Protein AF-A0A6P0RPW5-F1 (afdb_monomer)

Mean predicted aligned error: 11.88 Å

Solvent-accessible surface area (backbone atoms only — not comparable to full-atom values): 11756 Å² total; per-residue (Å²): 136,8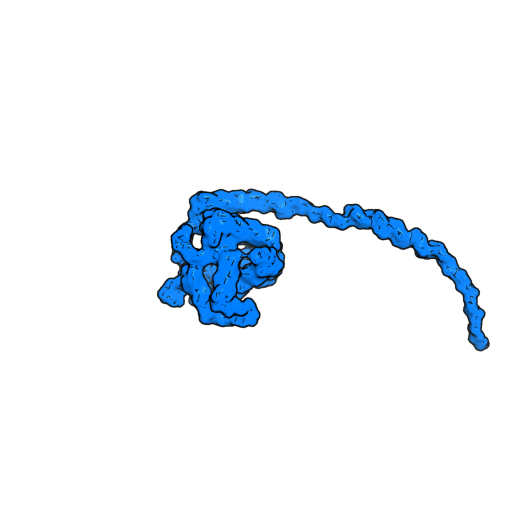4,90,84,90,86,80,89,81,73,82,78,74,74,71,72,66,60,64,66,67,69,66,53,76,82,70,74,73,83,72,68,71,63,74,56,67,75,43,48,69,58,51,51,51,38,48,49,27,38,73,71,58,38,43,60,59,26,22,48,45,49,29,52,50,55,36,54,75,72,69,42,93,82,60,88,58,83,49,61,69,54,38,69,62,54,56,49,69,61,53,48,54,54,27,51,50,36,22,63,61,49,75,68,34,22,12,58,56,42,35,36,48,54,47,49,74,73,69,57,46,91,91,61,82,45,74,67,55,54,48,54,51,27,47,63,23,55,47,31,57,94,94,37,74,55,38,59,91,68,50,73,62,51,87,87,44,43,57,25,44,35,68,68,32,78,56,58,40,43,84,58,88,73,24,84,51,77,67,33,51,48,52,43,41,54,30,50,58,48,26,42,30,50,36,38,55,77,52,71,89

Structure (mmCIF, N/CA/C/O backbone):
data_AF-A0A6P0RPW5-F1
#
_entry.id   AF-A0A6P0RPW5-F1
#
loop_
_atom_site.group_PDB
_atom_site.id
_atom_site.type_symbol
_atom_site.label_atom_id
_atom_site.label_alt_id
_atom_site.label_comp_id
_atom_site.label_asym_id
_atom_site.label_entity_id
_atom_site.label_seq_id
_atom_site.pdbx_PDB_ins_code
_atom_site.Cartn_x
_atom_site.Cartn_y
_atom_site.Cartn_z
_atom_site.occupancy
_atom_site.B_iso_or_equiv
_atom_site.auth_seq_id
_atom_site.auth_comp_id
_atom_site.auth_asym_id
_atom_site.auth_atom_id
_atom_site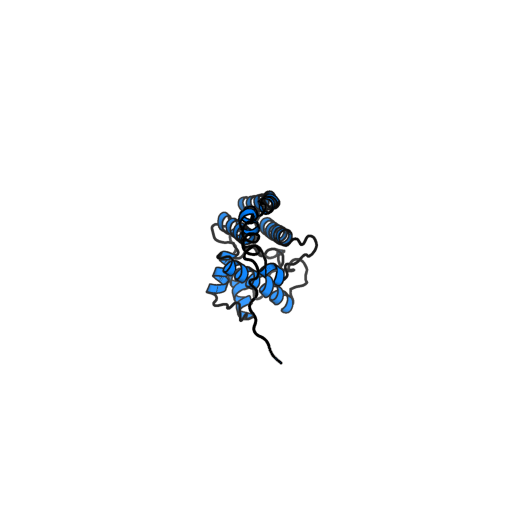.pdbx_PDB_model_num
ATOM 1 N N . MET A 1 1 ? 19.262 -35.842 73.700 1.00 36.34 1 MET A N 1
ATOM 2 C CA . MET A 1 1 ? 19.499 -36.018 72.248 1.00 36.34 1 MET A CA 1
ATOM 3 C C . MET A 1 1 ? 18.226 -36.533 71.574 1.00 36.34 1 MET A C 1
ATOM 5 O O . MET A 1 1 ? 17.679 -37.509 72.050 1.00 36.34 1 MET A O 1
ATOM 9 N N . ARG A 1 2 ? 17.798 -35.860 70.491 1.00 35.03 2 ARG A N 1
ATOM 10 C CA . ARG A 1 2 ? 16.980 -36.326 69.340 1.00 35.03 2 ARG A CA 1
ATOM 11 C C . ARG A 1 2 ? 15.614 -37.044 69.539 1.00 35.03 2 ARG A C 1
ATOM 13 O O . ARG A 1 2 ? 15.548 -38.251 69.684 1.00 35.03 2 ARG A O 1
ATOM 20 N N . VAL A 1 3 ? 14.548 -36.243 69.377 1.00 42.66 3 VAL A N 1
ATOM 21 C CA . VAL A 1 3 ? 13.416 -36.312 68.403 1.00 42.66 3 VAL A CA 1
ATOM 22 C C . VAL A 1 3 ? 12.742 -37.658 68.049 1.00 42.6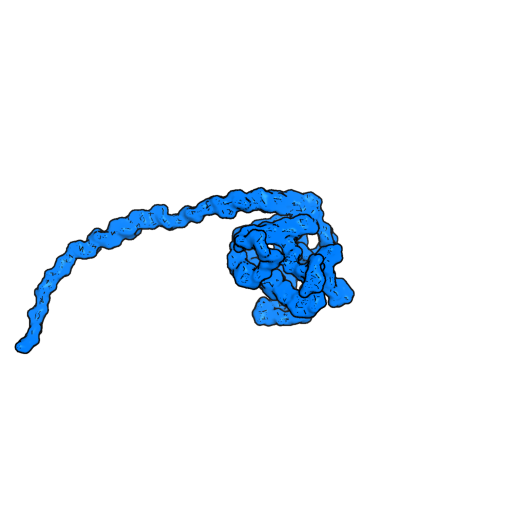6 3 VAL A C 1
ATOM 24 O O . VAL A 1 3 ? 13.368 -38.523 67.449 1.00 42.66 3 VAL A O 1
ATOM 27 N N . LYS A 1 4 ? 11.397 -37.686 68.185 1.00 37.84 4 LYS A N 1
ATOM 28 C CA . LYS A 1 4 ? 10.380 -38.095 67.168 1.00 37.84 4 LYS A CA 1
ATOM 29 C C . LYS A 1 4 ? 8.995 -37.551 67.602 1.00 37.84 4 LYS A C 1
ATOM 31 O O . LYS A 1 4 ? 8.446 -38.011 68.589 1.00 37.84 4 LYS A O 1
ATOM 36 N N . GLN A 1 5 ? 8.535 -36.383 67.136 1.00 40.06 5 GLN A N 1
ATOM 37 C CA . GLN A 1 5 ? 7.701 -36.136 65.937 1.00 40.06 5 GLN A CA 1
ATOM 38 C C . GLN A 1 5 ? 6.501 -37.090 65.766 1.00 40.06 5 GLN A C 1
ATOM 40 O O . GLN A 1 5 ? 6.674 -38.209 65.290 1.00 40.06 5 GLN A O 1
ATOM 45 N N . ARG A 1 6 ? 5.289 -36.596 66.070 1.00 39.31 6 ARG A N 1
ATOM 46 C CA . ARG A 1 6 ? 4.201 -36.324 65.099 1.00 39.31 6 ARG A CA 1
ATOM 47 C C . ARG A 1 6 ? 3.009 -35.683 65.827 1.00 39.31 6 ARG A C 1
ATOM 49 O O . ARG A 1 6 ? 2.239 -36.363 66.494 1.00 39.31 6 ARG A O 1
ATOM 56 N N . LYS A 1 7 ? 2.864 -34.361 65.700 1.00 41.69 7 LYS A N 1
ATOM 57 C CA . LYS A 1 7 ? 1.611 -33.655 66.001 1.00 41.69 7 LYS A CA 1
ATOM 58 C C . LYS A 1 7 ? 0.864 -33.446 64.690 1.00 41.69 7 LYS A C 1
ATOM 60 O O . LYS A 1 7 ? 1.433 -32.961 63.717 1.00 41.69 7 LYS A O 1
ATOM 65 N N . TRP A 1 8 ? -0.395 -33.852 64.696 1.00 42.44 8 TRP A N 1
ATOM 66 C CA . TRP A 1 8 ? -1.382 -33.576 63.668 1.00 42.44 8 TRP A CA 1
ATOM 67 C C . TRP A 1 8 ? -1.596 -32.064 63.581 1.00 42.44 8 TRP A C 1
ATOM 69 O O . TRP A 1 8 ? -1.912 -31.434 64.588 1.00 42.44 8 TRP A O 1
ATOM 79 N N . ILE A 1 9 ? -1.419 -31.482 62.397 1.00 42.72 9 ILE A N 1
ATOM 80 C CA . ILE A 1 9 ? -1.869 -30.119 62.112 1.00 42.72 9 ILE A CA 1
ATOM 81 C C . ILE A 1 9 ? -2.969 -30.220 61.056 1.00 42.72 9 ILE A C 1
ATOM 83 O O . ILE A 1 9 ? -2.713 -30.378 59.869 1.00 42.72 9 ILE A O 1
ATOM 87 N N . ASN A 1 10 ? -4.193 -30.220 61.582 1.00 39.28 10 ASN A N 1
ATOM 88 C CA . ASN A 1 10 ? -5.383 -29.492 61.145 1.00 39.28 10 ASN A CA 1
ATOM 89 C C . ASN A 1 10 ? -5.661 -29.361 59.636 1.00 39.28 10 ASN A C 1
ATOM 91 O O . ASN A 1 10 ? -5.131 -28.505 58.934 1.00 39.28 10 ASN A O 1
ATOM 95 N N . ILE A 1 11 ? -6.656 -30.139 59.210 1.00 49.00 11 ILE A N 1
ATOM 96 C CA . ILE A 1 11 ? -7.301 -30.189 57.887 1.00 49.00 11 ILE A CA 1
ATOM 97 C C . ILE A 1 11 ? -8.109 -28.909 57.548 1.00 49.00 11 ILE A C 1
ATOM 99 O O . ILE A 1 11 ? -8.652 -28.773 56.456 1.00 49.00 11 ILE A O 1
ATOM 103 N N . THR A 1 12 ? -8.144 -27.895 58.414 1.00 46.97 12 THR A N 1
ATOM 104 C CA . THR A 1 12 ? -8.933 -26.668 58.196 1.00 46.97 12 THR A CA 1
ATOM 105 C C . THR A 1 12 ? -8.346 -25.665 57.194 1.00 46.97 12 THR A C 1
ATOM 107 O O . THR A 1 12 ? -9.021 -24.697 56.859 1.00 46.97 12 THR A O 1
ATOM 110 N N . ILE A 1 13 ? -7.146 -25.884 56.646 1.00 51.25 13 ILE A N 1
ATOM 111 C CA . ILE A 1 13 ? -6.542 -24.959 55.661 1.00 51.25 13 ILE A CA 1
ATOM 112 C C . ILE A 1 13 ? -6.923 -25.303 54.203 1.00 51.25 13 ILE A C 1
ATOM 114 O O . ILE A 1 13 ? -6.726 -24.490 53.304 1.00 51.25 13 ILE A O 1
ATOM 118 N N . PHE A 1 14 ? -7.557 -26.451 53.939 1.00 49.31 14 PHE A N 1
ATOM 119 C CA . PHE A 1 14 ? -7.838 -26.885 52.561 1.00 49.31 14 PHE A CA 1
ATOM 120 C C . PHE A 1 14 ? -9.202 -26.466 51.982 1.00 49.31 14 PHE A C 1
ATOM 122 O O . PHE A 1 14 ? -9.449 -26.692 50.801 1.00 49.31 14 PHE A O 1
ATOM 129 N N . LEU A 1 15 ? -10.075 -25.813 52.759 1.00 50.16 15 LEU A N 1
ATOM 130 C CA . LEU A 1 15 ? -11.423 -25.427 52.299 1.00 50.16 15 LEU A CA 1
ATOM 131 C C . LEU A 1 15 ? -11.607 -23.933 51.976 1.00 50.16 15 LEU A C 1
ATOM 133 O O . LEU A 1 15 ? -12.643 -23.562 51.433 1.00 50.16 15 LEU A O 1
ATOM 137 N N . LEU A 1 16 ? -10.609 -23.075 52.214 1.00 46.75 16 LEU A N 1
ATOM 138 C CA . LEU A 1 16 ? -10.699 -21.638 51.889 1.00 46.75 16 LEU A CA 1
ATOM 139 C C . LEU A 1 16 ? -10.095 -21.245 50.529 1.00 46.75 16 LEU A C 1
ATOM 141 O O . LEU A 1 16 ? -10.311 -20.126 50.073 1.00 46.75 16 LEU A O 1
ATOM 145 N N . LEU A 1 17 ? -9.401 -22.151 49.833 1.00 46.66 17 LEU A N 1
ATOM 146 C CA . LEU A 1 17 ? -8.824 -21.858 48.511 1.00 46.66 17 LEU A CA 1
ATOM 147 C C . LEU A 1 17 ? -9.747 -22.189 47.325 1.00 46.66 17 LEU A C 1
ATOM 149 O O . LEU A 1 17 ? -9.486 -21.728 46.218 1.00 46.66 17 LEU A O 1
ATOM 153 N N . LEU A 1 18 ? -10.852 -22.915 47.528 1.00 45.47 18 LEU A N 1
ATOM 154 C CA . LEU A 1 18 ? -11.771 -23.271 46.433 1.00 45.47 18 LEU A CA 1
ATOM 155 C C . LEU A 1 18 ? -12.874 -22.234 46.168 1.00 45.47 18 LEU A C 1
ATOM 157 O O . LEU A 1 18 ? -13.375 -22.160 45.049 1.00 45.47 18 LEU A O 1
ATOM 161 N N . VAL A 1 19 ? -13.213 -21.370 47.131 1.00 48.44 19 VAL A N 1
ATOM 162 C CA . VAL A 1 19 ? -14.253 -20.340 46.922 1.00 48.44 19 VAL A CA 1
ATOM 163 C C . VAL A 1 19 ? -13.724 -19.124 46.143 1.00 48.44 19 VAL A C 1
ATOM 165 O O . VAL A 1 19 ? -14.480 -18.485 45.415 1.00 48.44 19 VAL A O 1
ATOM 168 N N . VAL A 1 20 ? -12.418 -18.837 46.182 1.00 48.22 20 VAL A N 1
ATOM 169 C CA . VAL A 1 20 ? -11.827 -17.727 45.399 1.00 48.22 20 VAL A CA 1
ATOM 170 C C . VAL A 1 20 ? -11.622 -18.099 43.918 1.00 48.22 20 VAL A C 1
ATOM 172 O O . VAL A 1 20 ? -11.609 -17.231 43.042 1.00 48.22 20 VAL A O 1
ATOM 175 N N . VAL A 1 21 ? -11.536 -19.393 43.594 1.00 51.25 21 VAL A N 1
ATOM 176 C CA . VAL A 1 21 ? -11.345 -19.860 42.207 1.00 51.25 21 VAL A CA 1
ATOM 177 C C . VAL A 1 21 ? -12.674 -20.023 41.447 1.00 51.25 21 VAL A C 1
ATOM 179 O O . VAL A 1 21 ? -12.678 -20.023 40.220 1.00 51.25 21 VAL A O 1
ATOM 182 N N . LEU A 1 22 ? -13.825 -20.061 42.131 1.00 44.88 22 LEU A N 1
ATOM 183 C CA . LEU A 1 22 ? -15.138 -20.194 41.475 1.00 44.88 22 LEU A CA 1
ATOM 184 C C . LEU A 1 22 ? -15.934 -18.884 41.331 1.00 44.88 22 LEU A C 1
ATOM 186 O O . LEU A 1 22 ? -16.893 -18.854 40.563 1.00 44.88 22 LEU A O 1
ATOM 190 N N . SER A 1 23 ? -15.521 -17.774 41.953 1.00 47.34 23 SER A N 1
ATOM 191 C CA . SER A 1 23 ? -16.105 -16.445 41.670 1.00 47.34 23 SER A CA 1
ATOM 192 C C . SER A 1 23 ? -15.339 -15.645 40.605 1.00 47.34 23 SER A C 1
ATOM 194 O O . SER A 1 23 ? -15.825 -14.631 40.106 1.00 47.34 23 SER A O 1
ATOM 196 N N . SER A 1 24 ? -14.165 -16.117 40.181 1.00 47.69 24 SER A N 1
ATOM 197 C CA . SER A 1 24 ? -13.296 -15.427 39.216 1.00 47.69 24 SER A CA 1
ATOM 198 C C . SER A 1 24 ? -13.635 -15.707 37.743 1.00 47.69 24 SER A C 1
ATOM 200 O O . SER A 1 24 ? -13.036 -15.115 36.844 1.00 47.69 24 SER A O 1
ATOM 202 N N . SER A 1 25 ? -14.671 -16.507 37.466 1.00 49.56 25 SER A N 1
ATOM 203 C CA . SER A 1 25 ? -15.143 -16.771 36.095 1.00 49.56 25 SER A CA 1
ATOM 204 C C . SER A 1 25 ? -16.006 -15.649 35.487 1.00 49.56 25 SER A C 1
ATOM 206 O O . SER A 1 25 ? -16.352 -15.721 34.312 1.00 49.56 25 SER A O 1
ATOM 208 N N . TRP A 1 26 ? -16.289 -14.569 36.227 1.00 40.31 26 TRP A N 1
ATOM 209 C CA . TRP A 1 26 ? -16.936 -13.353 35.697 1.00 40.31 26 TRP A CA 1
ATOM 210 C C . TRP A 1 26 ? -15.956 -12.263 35.229 1.00 40.31 26 TRP A C 1
ATOM 212 O O . TRP A 1 26 ? -16.385 -11.236 34.703 1.00 40.31 26 TRP A O 1
ATOM 222 N N . PHE A 1 27 ? -14.642 -12.486 35.353 1.00 45.81 27 PHE A N 1
ATOM 223 C CA . PHE A 1 27 ? -13.613 -11.519 34.940 1.00 45.81 27 PHE A CA 1
ATOM 224 C C . PHE A 1 27 ? -12.740 -11.979 33.768 1.00 45.81 27 PHE A C 1
ATOM 226 O O . PHE A 1 27 ? -11.806 -11.277 33.373 1.00 45.81 27 PHE A O 1
ATOM 233 N N . LEU A 1 28 ? -13.077 -13.100 33.125 1.00 47.09 28 LEU A N 1
ATOM 234 C CA . LEU A 1 28 ? -12.507 -13.433 31.827 1.00 47.09 28 LEU A CA 1
ATOM 235 C C . LEU A 1 28 ? -13.270 -12.699 30.717 1.00 47.09 28 LEU A C 1
ATOM 237 O O . LEU A 1 28 ? -14.293 -13.139 30.206 1.00 47.09 28 LEU A O 1
ATOM 241 N N . ASN A 1 29 ? -12.664 -11.590 30.291 1.00 52.25 29 ASN A N 1
ATOM 242 C CA . ASN A 1 29 ? -12.650 -11.172 28.892 1.00 52.25 29 ASN A CA 1
ATOM 243 C C . ASN A 1 29 ? -13.966 -10.613 28.315 1.00 52.25 29 ASN A C 1
ATOM 245 O O . ASN A 1 29 ? -14.389 -10.998 27.227 1.00 52.25 29 ASN A O 1
ATOM 249 N N . LYS A 1 30 ? -14.522 -9.563 28.930 1.00 45.12 30 LYS A N 1
ATOM 250 C CA . LYS A 1 30 ? -15.127 -8.495 28.116 1.00 45.12 30 LYS A CA 1
ATOM 251 C C . LYS A 1 30 ? -14.024 -7.533 27.683 1.00 45.12 30 LYS A C 1
ATOM 253 O O . LYS A 1 30 ? -13.778 -6.523 28.334 1.00 45.12 30 LYS A O 1
ATOM 258 N N . ARG A 1 31 ? -13.350 -7.831 26.563 1.00 53.44 31 ARG A N 1
ATOM 259 C CA . ARG A 1 31 ? -12.683 -6.754 25.813 1.00 53.44 31 ARG A CA 1
ATOM 260 C C . ARG A 1 31 ? -13.776 -5.769 25.405 1.00 53.44 31 ARG A C 1
ATOM 262 O O . ARG A 1 31 ? -14.758 -6.210 24.805 1.00 53.44 31 ARG A O 1
ATOM 269 N N . PRO A 1 32 ? -13.656 -4.473 25.720 1.00 44.03 32 PRO A N 1
ATOM 270 C CA . PRO A 1 32 ? -14.675 -3.519 25.336 1.00 44.03 32 PRO A CA 1
ATOM 271 C C . PRO A 1 32 ? -14.784 -3.501 23.807 1.00 44.03 32 PRO A C 1
ATOM 273 O O . PRO A 1 32 ? -13.807 -3.231 23.107 1.00 44.03 32 PRO A O 1
ATOM 276 N N . THR A 1 33 ? -15.988 -3.731 23.284 1.00 48.56 33 THR A N 1
ATOM 277 C CA . THR A 1 33 ? -16.377 -3.456 21.886 1.00 48.56 33 THR A CA 1
ATOM 278 C C . THR A 1 33 ? -16.131 -1.989 21.486 1.00 48.56 33 THR A C 1
ATOM 280 O O . THR A 1 33 ? -16.151 -1.635 20.307 1.00 48.56 33 THR A O 1
ATOM 283 N N . THR A 1 34 ? -15.811 -1.140 22.465 1.00 49.50 34 THR A N 1
ATOM 284 C CA . THR A 1 34 ? -15.376 0.253 22.361 1.00 49.50 34 THR A CA 1
ATOM 285 C C . THR A 1 34 ? -14.214 0.467 21.386 1.00 49.50 34 THR A C 1
ATOM 287 O O . THR A 1 34 ? -14.207 1.479 20.698 1.00 49.50 34 THR A O 1
ATOM 290 N N . SER A 1 35 ? -13.273 -0.480 21.254 1.00 58.03 35 SER A N 1
ATOM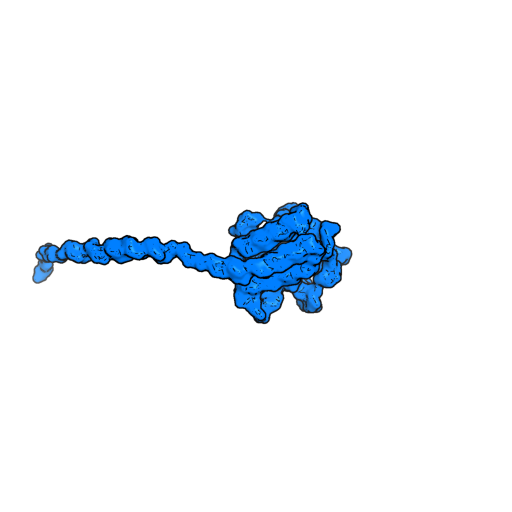 291 C CA . SER A 1 35 ? -12.111 -0.319 20.358 1.00 58.03 35 SER A CA 1
ATOM 292 C C . SER A 1 35 ? -12.464 -0.310 18.867 1.00 58.03 35 SER A C 1
ATOM 294 O O . SER A 1 35 ? -11.680 0.226 18.094 1.00 58.03 35 SER A O 1
ATOM 296 N N . MET A 1 36 ? -13.587 -0.900 18.440 1.00 56.78 36 MET A N 1
ATOM 297 C CA . MET A 1 36 ? -13.969 -0.933 17.019 1.00 56.78 36 MET A CA 1
ATOM 298 C C . MET A 1 36 ? -14.902 0.231 16.665 1.00 56.78 36 MET A C 1
ATOM 300 O O . MET A 1 36 ? -14.733 0.850 15.615 1.00 56.78 36 MET A O 1
ATOM 304 N N . LYS A 1 37 ? -15.792 0.618 17.596 1.00 62.69 37 LYS A N 1
ATOM 305 C CA . LYS A 1 37 ? -16.635 1.823 17.475 1.00 62.69 37 LYS A CA 1
ATOM 306 C C . LYS A 1 37 ? -15.819 3.103 17.256 1.00 62.69 37 LYS A C 1
ATOM 308 O O . LYS A 1 37 ? -16.264 3.995 16.546 1.00 62.69 37 LYS A O 1
ATOM 313 N N . THR A 1 38 ? -14.607 3.203 17.807 1.00 80.81 38 THR A N 1
ATOM 314 C CA . THR A 1 38 ? -13.767 4.409 17.658 1.00 80.81 38 THR A CA 1
ATOM 315 C C . THR A 1 38 ? -13.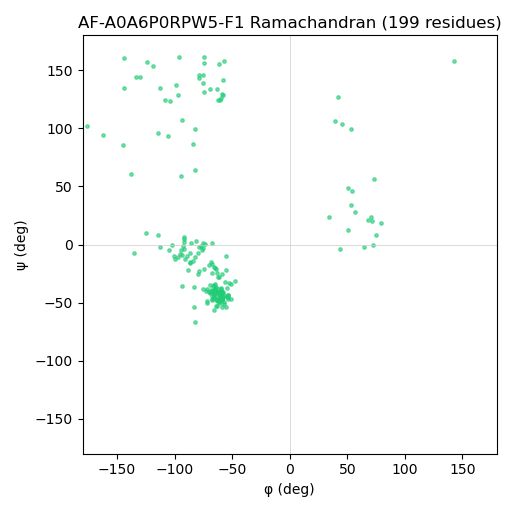202 4.628 16.252 1.00 80.81 38 THR A C 1
ATOM 317 O O . THR A 1 38 ? -12.776 5.744 15.952 1.00 80.81 38 THR A O 1
ATOM 320 N N . PHE A 1 39 ? -13.177 3.601 15.394 1.00 90.12 39 PHE A N 1
ATOM 321 C CA . PHE A 1 39 ? -12.619 3.688 14.034 1.00 90.12 39 PHE A CA 1
ATOM 322 C C . PHE A 1 39 ? -13.672 3.553 12.933 1.00 90.12 39 PHE A C 1
ATOM 324 O O . PHE A 1 39 ? -13.333 3.658 11.758 1.00 90.12 39 PHE A O 1
ATOM 331 N N . GLU A 1 40 ? -14.940 3.340 13.286 1.00 92.19 40 GLU A N 1
ATOM 332 C CA . GLU A 1 40 ? -16.030 3.127 12.328 1.00 92.19 40 GLU A CA 1
ATOM 333 C C . GLU A 1 40 ? -16.109 4.251 11.284 1.00 92.19 40 GLU A C 1
ATOM 335 O O . GLU A 1 40 ? -16.106 3.986 10.083 1.00 92.19 40 GLU A O 1
ATOM 340 N N . SER A 1 41 ? -16.045 5.508 11.734 1.00 94.00 41 SER A N 1
ATOM 341 C CA . SER A 1 41 ? -16.018 6.680 10.849 1.00 94.00 41 SER A CA 1
ATOM 342 C C . SER A 1 41 ? -14.782 6.712 9.938 1.00 94.00 41 SER A C 1
ATOM 344 O O . SER A 1 41 ? -14.889 7.039 8.757 1.00 94.00 41 SER A O 1
ATOM 346 N N . ASP A 1 42 ? -13.605 6.311 10.432 1.00 95.06 42 ASP A N 1
ATOM 347 C CA . ASP A 1 42 ? -12.385 6.289 9.615 1.00 95.06 42 ASP A CA 1
ATOM 348 C C . ASP A 1 42 ? -12.450 5.227 8.514 1.00 95.06 42 ASP A C 1
ATOM 350 O O . ASP A 1 42 ? -12.046 5.487 7.378 1.00 95.06 42 ASP A O 1
ATOM 354 N N . TYR A 1 43 ? -12.987 4.049 8.835 1.00 97.19 43 TYR A N 1
ATOM 355 C CA . TYR A 1 43 ? -13.206 2.979 7.867 1.00 97.19 43 TYR A CA 1
ATOM 356 C C . TYR A 1 43 ? -14.295 3.325 6.856 1.00 97.19 43 TYR A C 1
ATOM 358 O O . TYR A 1 43 ? -14.127 3.043 5.670 1.00 97.19 43 TYR A O 1
ATOM 366 N N . ALA A 1 44 ? -15.376 3.978 7.288 1.00 97.44 44 ALA A N 1
ATOM 367 C CA . ALA A 1 44 ? -16.419 4.468 6.394 1.00 97.44 44 ALA A CA 1
ATOM 368 C C . ALA A 1 44 ? -15.865 5.507 5.406 1.00 97.44 44 ALA A C 1
ATOM 370 O O . ALA A 1 44 ? -16.133 5.425 4.208 1.00 97.44 44 ALA A O 1
ATOM 371 N N . GLN A 1 45 ? -15.024 6.435 5.877 1.00 98.12 45 GLN A N 1
ATOM 372 C CA . GLN A 1 45 ? -14.345 7.404 5.014 1.00 98.12 45 GLN A CA 1
ATOM 373 C C . GLN A 1 45 ? -13.410 6.726 4.011 1.00 98.12 45 GLN A C 1
ATOM 375 O O . GLN A 1 45 ? -13.474 7.043 2.825 1.00 98.12 45 GLN A O 1
ATOM 380 N N . LEU A 1 46 ? -12.581 5.773 4.456 1.00 98.31 46 LEU A N 1
ATOM 381 C CA . LEU A 1 46 ? -11.717 5.007 3.553 1.00 98.31 46 LEU A CA 1
ATOM 382 C C . LEU A 1 46 ? -12.548 4.256 2.502 1.00 98.31 46 LEU A C 1
ATOM 384 O O . LEU A 1 46 ? -12.249 4.337 1.314 1.00 98.31 46 LEU A O 1
ATOM 388 N N . SER A 1 47 ? -13.620 3.580 2.922 1.00 98.56 47 SER A N 1
ATOM 389 C CA . SER A 1 47 ? -14.533 2.880 2.016 1.00 98.56 47 SER A CA 1
ATOM 390 C C . SER A 1 47 ? -15.141 3.828 0.984 1.00 98.56 47 SER A C 1
ATOM 392 O O . SER A 1 47 ? -15.174 3.485 -0.192 1.00 98.56 47 SER A O 1
ATOM 394 N N . ARG A 1 48 ? -15.604 5.015 1.394 1.00 98.75 48 ARG A N 1
ATOM 395 C CA . ARG A 1 48 ? -16.178 6.009 0.478 1.00 98.75 48 ARG A CA 1
ATOM 396 C C . ARG A 1 48 ? -15.159 6.463 -0.567 1.00 98.75 48 ARG A C 1
ATOM 398 O O . ARG A 1 48 ? -15.466 6.434 -1.752 1.00 98.75 48 ARG A O 1
ATOM 405 N N . LEU A 1 49 ? -13.942 6.809 -0.143 1.00 98.75 49 LEU A N 1
ATOM 406 C CA . LEU A 1 49 ? -12.872 7.225 -1.057 1.00 9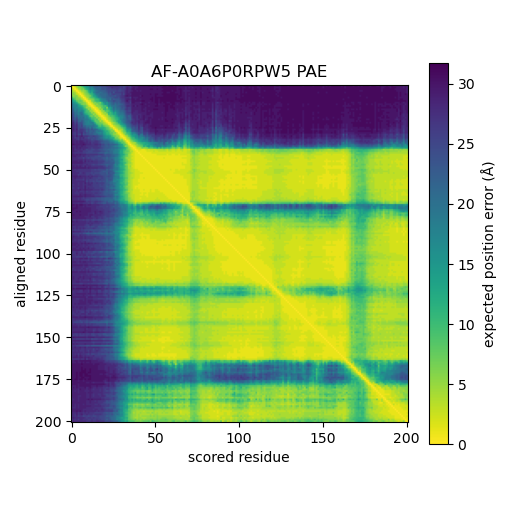8.75 49 LEU A CA 1
ATOM 407 C C . LEU A 1 49 ? -12.532 6.130 -2.077 1.00 98.75 49 LEU A C 1
ATOM 409 O O . LEU A 1 49 ? -12.320 6.425 -3.250 1.00 98.75 49 LEU A O 1
ATOM 413 N N . LEU A 1 50 ? -12.516 4.867 -1.645 1.00 98.56 50 LEU A N 1
ATOM 414 C CA . LEU A 1 50 ? -12.269 3.725 -2.525 1.00 98.56 50 LEU A CA 1
ATOM 415 C C . LEU A 1 50 ? -13.423 3.483 -3.513 1.00 98.56 50 LEU A C 1
ATOM 417 O O . LEU A 1 50 ? -13.165 3.243 -4.689 1.00 98.56 50 LEU A O 1
ATOM 421 N N . VAL A 1 51 ? -14.683 3.596 -3.071 1.00 98.44 51 VAL A N 1
ATOM 422 C CA . VAL A 1 51 ? -15.874 3.512 -3.944 1.00 98.44 51 VAL A CA 1
ATOM 423 C C . VAL A 1 51 ? -15.859 4.612 -5.006 1.00 98.44 51 VAL A C 1
ATOM 425 O O . VAL A 1 51 ? -16.099 4.344 -6.180 1.00 98.44 51 VAL A O 1
ATOM 428 N N . GLU A 1 52 ? -15.513 5.834 -4.605 1.00 98.44 52 GLU A N 1
ATOM 429 C CA . GLU A 1 52 ? -15.377 6.999 -5.488 1.00 98.44 52 GLU A CA 1
ATOM 430 C C . GLU A 1 52 ? -14.111 6.947 -6.363 1.00 98.44 52 GLU A C 1
ATOM 432 O O . GLU A 1 52 ? -13.870 7.865 -7.143 1.00 98.44 52 GLU A O 1
ATOM 437 N N . LYS A 1 53 ? -13.284 5.893 -6.248 1.00 97.88 53 LYS A N 1
ATOM 438 C CA . LYS A 1 53 ? -12.006 5.734 -6.966 1.00 97.88 53 LYS A CA 1
ATOM 439 C C . LYS A 1 53 ? -11.030 6.896 -6.730 1.00 97.88 53 LYS A C 1
ATOM 441 O O . LYS A 1 53 ? -10.157 7.167 -7.552 1.00 97.88 53 LYS A O 1
ATOM 446 N N . ARG A 1 54 ? -11.124 7.563 -5.578 1.00 98.44 54 ARG A N 1
ATOM 447 C CA . ARG A 1 54 ? -10.202 8.622 -5.137 1.00 98.44 54 ARG A CA 1
ATOM 448 C C . ARG A 1 54 ? -8.964 7.990 -4.510 1.00 98.44 54 ARG A C 1
ATOM 450 O O . ARG A 1 54 ? -8.707 8.118 -3.314 1.00 98.44 54 ARG A O 1
ATOM 457 N N . TRP A 1 55 ? -8.207 7.261 -5.326 1.00 97.94 55 TRP A N 1
ATOM 458 C CA . TRP A 1 55 ? -7.130 6.368 -4.887 1.00 97.94 55 TRP A CA 1
ATOM 459 C C . TRP A 1 55 ? -6.034 7.069 -4.084 1.00 97.94 55 TRP A C 1
ATOM 461 O O . TRP A 1 55 ? -5.579 6.538 -3.073 1.00 97.94 55 TRP A O 1
ATOM 471 N N . GLN A 1 56 ? -5.636 8.276 -4.493 1.00 96.12 56 GLN A N 1
ATOM 472 C CA . GLN A 1 56 ? -4.618 9.049 -3.778 1.00 96.12 56 GLN A CA 1
ATOM 473 C C . GLN A 1 56 ? -5.083 9.456 -2.381 1.00 96.12 56 GLN A C 1
ATOM 475 O O . GLN A 1 56 ? -4.334 9.383 -1.410 1.00 96.12 56 GLN A O 1
ATOM 480 N N . GLU A 1 57 ? -6.335 9.874 -2.258 1.00 96.56 57 GLU A N 1
ATOM 481 C CA . GLU A 1 57 ? -6.904 10.251 -0.972 1.00 96.56 57 GLU A CA 1
ATOM 482 C C . GLU A 1 57 ? -7.152 9.031 -0.088 1.00 96.56 57 GLU A C 1
ATOM 484 O O . GLU A 1 57 ? -6.889 9.085 1.111 1.00 96.56 57 GLU A O 1
ATOM 489 N N . ALA A 1 58 ? -7.589 7.911 -0.670 1.00 97.50 58 ALA A N 1
ATOM 490 C CA . ALA A 1 58 ? -7.709 6.639 0.034 1.00 97.50 58 ALA A CA 1
ATOM 491 C C . ALA A 1 58 ? -6.352 6.170 0.588 1.00 97.50 58 ALA A C 1
ATOM 493 O O . ALA A 1 58 ? -6.275 5.663 1.709 1.00 97.50 58 ALA A O 1
ATOM 494 N N . ASP A 1 59 ? -5.266 6.377 -0.158 1.00 95.06 59 ASP A N 1
ATOM 495 C CA . ASP A 1 59 ? -3.908 6.070 0.290 1.00 95.06 59 ASP A CA 1
ATOM 496 C C . ASP A 1 59 ? -3.476 6.952 1.477 1.00 95.06 59 ASP A C 1
ATOM 498 O O . ASP A 1 59 ? -3.033 6.432 2.507 1.00 95.06 59 ASP A O 1
ATOM 502 N N . LYS A 1 60 ? -3.721 8.269 1.404 1.00 93.00 60 LYS A N 1
ATOM 503 C CA . LYS A 1 60 ? -3.506 9.193 2.534 1.00 93.00 60 LYS A CA 1
ATOM 504 C C . LYS A 1 60 ? -4.350 8.814 3.750 1.00 93.00 60 LYS A C 1
ATOM 506 O O . LYS A 1 60 ? -3.830 8.745 4.864 1.00 93.00 60 LYS A O 1
ATOM 511 N N . LYS A 1 61 ? -5.630 8.491 3.548 1.00 94.50 61 LYS A N 1
ATOM 512 C CA . LYS A 1 61 ? -6.529 8.066 4.627 1.00 94.50 61 LYS A CA 1
ATOM 513 C C . LYS A 1 61 ? -6.073 6.751 5.256 1.00 94.50 61 LYS A C 1
ATOM 515 O O . LYS A 1 61 ? -6.161 6.593 6.472 1.00 94.50 61 LYS A O 1
ATOM 520 N N . THR A 1 62 ? -5.533 5.831 4.456 1.00 93.81 62 THR A N 1
ATOM 521 C CA . THR A 1 62 ? -4.926 4.588 4.949 1.00 93.81 62 THR A CA 1
ATOM 522 C C . THR A 1 62 ? -3.759 4.897 5.888 1.00 93.81 62 THR A C 1
ATOM 524 O O . THR A 1 62 ? -3.698 4.334 6.982 1.00 93.81 62 THR A O 1
ATOM 527 N N . ARG A 1 63 ? -2.883 5.851 5.528 1.00 88.38 63 ARG A N 1
ATOM 528 C CA . ARG A 1 63 ? -1.803 6.328 6.411 1.00 88.38 63 ARG A CA 1
ATOM 529 C C . ARG A 1 63 ? -2.335 6.825 7.749 1.00 88.38 63 ARG A C 1
ATOM 531 O O . ARG A 1 63 ? -1.877 6.389 8.805 1.00 88.38 63 ARG A O 1
ATOM 538 N N . GLU A 1 64 ? -3.285 7.753 7.697 1.00 88.69 64 GLU A N 1
ATOM 539 C CA . GLU A 1 64 ? -3.871 8.393 8.877 1.00 88.69 64 GLU A CA 1
ATOM 540 C C . GLU A 1 64 ? -4.512 7.370 9.810 1.00 88.69 64 GLU A C 1
ATOM 542 O O . GLU A 1 64 ? -4.240 7.364 11.011 1.00 88.69 64 GLU A O 1
ATOM 547 N N . LEU A 1 65 ? -5.308 6.460 9.248 1.00 90.56 65 LEU A N 1
ATOM 548 C CA . LEU A 1 65 ? -5.940 5.376 9.984 1.00 90.56 65 LEU A CA 1
ATOM 549 C C . LEU A 1 65 ? -4.893 4.490 10.667 1.00 90.56 65 LEU A C 1
ATOM 551 O O . LEU A 1 65 ? -5.009 4.210 11.859 1.00 90.56 65 LEU A O 1
ATOM 555 N N . MET A 1 66 ? -3.843 4.082 9.950 1.00 88.00 66 MET A N 1
ATOM 556 C CA . MET A 1 66 ? -2.781 3.258 10.528 1.00 88.00 66 MET A CA 1
ATOM 557 C C . MET A 1 66 ? -2.036 3.977 11.660 1.00 88.00 66 MET A C 1
ATOM 559 O O . MET A 1 66 ? -1.764 3.354 12.686 1.00 88.00 66 MET A O 1
ATOM 563 N N . LEU A 1 67 ? -1.749 5.277 11.522 1.00 85.25 67 LEU A N 1
ATOM 564 C CA . LEU A 1 67 ? -1.144 6.096 12.583 1.00 85.25 67 LEU A CA 1
ATOM 565 C C . LEU A 1 67 ? -2.064 6.241 13.805 1.00 85.25 67 LEU A C 1
ATOM 567 O O . LEU A 1 67 ? -1.603 6.177 14.949 1.00 85.25 67 LEU A O 1
ATOM 571 N N . LYS A 1 68 ? -3.371 6.385 13.575 1.00 87.56 68 LYS A N 1
ATOM 572 C CA . LYS A 1 68 ? -4.373 6.462 14.640 1.00 87.56 68 LYS A CA 1
ATOM 573 C C . LYS A 1 68 ? -4.473 5.143 15.410 1.00 87.56 68 LYS A C 1
ATOM 575 O O . LYS A 1 68 ? -4.476 5.163 16.638 1.00 87.56 68 LYS A O 1
ATOM 580 N N . VAL A 1 69 ? -4.479 4.002 14.714 1.00 88.38 69 VAL A N 1
ATOM 581 C CA . VAL A 1 69 ? -4.549 2.658 15.324 1.00 88.38 69 VAL A CA 1
ATOM 582 C C . VAL A 1 69 ? -3.375 2.392 16.269 1.00 88.38 69 VAL A C 1
ATOM 584 O O . VAL A 1 69 ? -3.556 1.793 17.325 1.00 88.38 69 VAL A O 1
ATOM 587 N N . ILE A 1 70 ? -2.172 2.866 15.939 1.00 84.19 70 ILE A N 1
ATOM 588 C CA . ILE A 1 70 ? -0.990 2.704 16.803 1.00 84.19 70 ILE A CA 1
ATOM 589 C C . ILE A 1 70 ? -0.911 3.737 17.942 1.00 84.19 70 ILE A C 1
ATOM 591 O O . ILE A 1 70 ? 0.075 3.746 18.680 1.00 84.19 70 ILE A O 1
ATOM 595 N N . GLY A 1 71 ? -1.906 4.621 18.082 1.00 77.44 71 GLY A N 1
ATOM 596 C CA . GLY A 1 71 ? -1.971 5.624 19.148 1.00 77.44 71 GLY A CA 1
ATOM 597 C C . GLY A 1 71 ? -0.959 6.765 19.009 1.00 77.44 71 GLY A C 1
ATOM 598 O O . GLY A 1 71 ? -0.642 7.428 19.995 1.00 77.44 71 GLY A O 1
ATOM 599 N N . LYS A 1 72 ? -0.420 7.012 17.807 1.00 65.31 72 LYS A N 1
ATOM 600 C CA . LYS A 1 72 ? 0.570 8.074 17.584 1.00 65.31 72 LYS A CA 1
ATOM 601 C C . LYS A 1 72 ? -0.057 9.260 16.859 1.00 65.31 72 LYS A C 1
ATOM 603 O O . LYS A 1 72 ? -0.029 9.338 15.639 1.00 65.31 72 LYS A O 1
ATOM 608 N N . GLY A 1 73 ? -0.533 10.240 17.626 1.00 54.31 73 GLY A N 1
ATOM 609 C CA . GLY A 1 73 ? -1.009 11.521 17.086 1.00 54.31 73 GLY A CA 1
ATOM 610 C C . GLY A 1 73 ? 0.097 12.493 16.640 1.00 54.31 73 GLY A C 1
ATOM 611 O O . GLY A 1 73 ? -0.223 13.581 16.180 1.00 54.31 73 GLY A O 1
ATOM 612 N N . ARG A 1 74 ? 1.390 12.157 16.812 1.00 51.12 74 ARG A N 1
ATOM 613 C CA . ARG A 1 74 ? 2.508 13.112 16.618 1.00 51.12 74 ARG A CA 1
ATOM 614 C C . ARG A 1 74 ? 3.721 12.608 15.827 1.00 51.12 74 ARG A C 1
ATOM 616 O O . ARG A 1 74 ? 4.600 13.413 15.543 1.00 51.12 74 ARG A O 1
ATOM 623 N N . THR A 1 75 ? 3.817 11.321 15.466 1.00 57.44 75 THR A N 1
ATOM 624 C CA . THR A 1 75 ? 4.956 10.842 14.652 1.00 57.44 75 THR A CA 1
ATOM 625 C C . THR A 1 75 ? 4.511 10.615 13.213 1.00 57.44 75 THR A C 1
ATOM 627 O O . THR A 1 75 ? 3.617 9.797 13.003 1.00 57.44 75 THR A O 1
ATOM 630 N N . PRO A 1 76 ? 5.146 11.248 12.217 1.00 63.38 76 PRO A N 1
ATOM 631 C CA . PRO A 1 76 ? 4.706 11.142 10.825 1.00 63.38 76 PRO A CA 1
ATOM 632 C C . PRO A 1 76 ? 5.060 9.798 10.161 1.00 63.38 76 PRO A C 1
ATOM 634 O O . PRO A 1 76 ? 4.755 9.602 8.988 1.00 63.38 76 PRO A O 1
ATOM 637 N N . PHE A 1 77 ? 5.695 8.863 10.882 1.00 64.69 77 PHE A N 1
ATOM 638 C CA . PHE A 1 77 ? 6.204 7.609 10.322 1.00 64.69 77 PHE A CA 1
ATOM 639 C C . PHE A 1 77 ? 5.833 6.396 11.186 1.00 64.69 77 PHE A C 1
ATOM 641 O O . PHE A 1 77 ? 5.868 6.461 12.419 1.00 64.69 77 PHE A O 1
ATOM 648 N N . LEU A 1 78 ? 5.553 5.262 10.537 1.00 67.75 78 LEU A N 1
ATOM 649 C CA . LEU A 1 78 ? 5.545 3.952 11.186 1.00 67.75 78 LEU A CA 1
ATOM 650 C C . LEU A 1 78 ? 6.989 3.511 11.443 1.00 67.75 78 LEU A C 1
ATOM 652 O O . LEU A 1 78 ? 7.818 3.556 10.540 1.00 67.75 78 LEU A O 1
ATOM 656 N N . ASP A 1 79 ? 7.296 3.059 12.659 1.00 71.56 79 ASP A N 1
ATOM 657 C CA . ASP A 1 79 ? 8.556 2.365 12.935 1.00 71.56 79 ASP A CA 1
ATOM 658 C C . ASP A 1 79 ? 8.366 0.839 12.886 1.00 71.56 79 ASP A C 1
ATOM 660 O O . ASP A 1 79 ? 7.251 0.316 12.991 1.00 71.56 79 ASP A O 1
ATOM 664 N N . SER A 1 80 ? 9.466 0.099 12.736 1.00 72.31 80 SER A N 1
ATOM 665 C CA . SER A 1 80 ? 9.428 -1.359 12.570 1.00 72.31 80 SER A CA 1
ATOM 666 C C . SER A 1 80 ? 8.848 -2.111 13.775 1.00 72.31 80 SER A C 1
ATOM 668 O O . SER A 1 80 ? 8.334 -3.219 13.613 1.00 72.31 80 SER A O 1
ATOM 670 N N . ARG A 1 81 ? 8.898 -1.546 14.989 1.00 76.88 81 ARG A N 1
ATOM 671 C CA . ARG A 1 81 ? 8.317 -2.169 16.191 1.00 76.88 81 ARG A CA 1
ATOM 672 C C . ARG A 1 81 ? 6.799 -2.045 16.178 1.00 76.88 81 ARG A C 1
ATOM 674 O O . ARG A 1 81 ? 6.114 -2.991 16.561 1.00 76.88 81 ARG A O 1
ATOM 681 N N . LEU A 1 82 ? 6.285 -0.909 15.712 1.00 77.19 82 LEU A N 1
ATOM 682 C CA . LEU A 1 82 ? 4.847 -0.669 15.590 1.00 77.19 82 LEU A CA 1
ATOM 683 C C . LEU A 1 82 ? 4.224 -1.556 14.521 1.00 77.19 82 LEU A C 1
ATOM 685 O O . LEU A 1 82 ? 3.209 -2.193 14.782 1.00 77.19 82 LEU A O 1
ATOM 689 N N . VAL A 1 83 ? 4.876 -1.683 13.364 1.00 82.50 83 VAL A N 1
ATOM 690 C CA . VAL A 1 83 ? 4.419 -2.578 12.292 1.00 82.50 83 VAL A CA 1
ATOM 691 C C . VAL A 1 83 ? 4.292 -4.024 12.786 1.00 82.50 83 VAL A C 1
ATOM 693 O O . VAL A 1 83 ? 3.276 -4.675 12.551 1.00 82.50 83 VAL A O 1
ATOM 696 N N . LYS A 1 84 ? 5.268 -4.513 13.565 1.00 83.44 84 LYS A N 1
ATOM 697 C CA . LYS A 1 84 ? 5.227 -5.865 14.156 1.00 83.44 84 LYS A CA 1
ATOM 698 C C . LYS A 1 84 ? 4.057 -6.081 15.122 1.00 83.44 84 LYS A C 1
ATOM 700 O O . LYS A 1 84 ? 3.619 -7.215 15.286 1.00 83.44 84 LYS A O 1
ATOM 705 N N . ARG A 1 85 ? 3.570 -5.023 15.774 1.00 85.56 85 ARG A N 1
ATOM 706 C CA . ARG A 1 85 ? 2.484 -5.080 16.767 1.00 85.56 85 ARG A CA 1
ATOM 707 C C . ARG A 1 85 ? 1.137 -4.620 16.213 1.00 85.56 85 ARG A C 1
ATOM 709 O O . ARG A 1 85 ? 0.155 -4.654 16.947 1.00 85.56 85 ARG A O 1
ATOM 716 N N . PHE A 1 86 ? 1.074 -4.218 14.942 1.00 88.69 86 PHE A N 1
ATOM 717 C CA . PHE A 1 86 ? -0.146 -3.691 14.343 1.00 88.69 86 PHE A CA 1
ATOM 718 C C . PHE A 1 86 ? -1.285 -4.725 14.456 1.00 88.69 86 PHE A C 1
ATOM 720 O O . PHE A 1 86 ? -1.060 -5.894 14.119 1.00 88.69 86 PHE A O 1
ATOM 727 N N . PRO A 1 87 ? -2.480 -4.373 14.961 1.00 92.06 87 PRO A N 1
ATOM 728 C CA . PRO A 1 87 ? -3.543 -5.352 15.178 1.00 92.06 87 PRO A CA 1
ATOM 729 C C . PRO A 1 87 ? -4.026 -5.988 13.870 1.00 92.06 87 PRO A C 1
ATOM 731 O O . PRO A 1 87 ? -4.304 -5.291 12.895 1.00 92.06 87 PRO A O 1
ATOM 734 N N . CYS A 1 88 ? -4.163 -7.316 13.858 1.00 93.12 88 CYS A N 1
ATOM 735 C CA . CYS A 1 88 ? -4.563 -8.049 12.655 1.00 93.12 88 CYS A CA 1
ATOM 736 C C . CYS A 1 88 ? -5.980 -7.708 12.185 1.00 93.12 88 CYS A C 1
ATOM 738 O O . CYS A 1 88 ? -6.202 -7.646 10.982 1.00 93.12 88 CYS A O 1
ATOM 740 N N . SER A 1 89 ? -6.906 -7.419 13.107 1.00 93.81 89 SER A N 1
ATOM 741 C CA . SER A 1 89 ? -8.261 -6.965 12.767 1.00 93.81 89 SER A CA 1
ATOM 742 C C . SER A 1 89 ? -8.228 -5.702 11.907 1.00 93.81 89 SER A C 1
ATOM 744 O O . SER A 1 89 ? -8.824 -5.662 10.836 1.00 93.81 89 SER A O 1
ATOM 746 N N . HIS A 1 90 ? -7.457 -4.700 12.333 1.00 94.38 90 HIS A N 1
ATOM 747 C CA . HIS A 1 90 ? -7.325 -3.445 11.605 1.00 94.38 90 HIS A CA 1
ATOM 748 C C . HIS A 1 90 ? -6.595 -3.623 10.270 1.00 94.38 90 HIS A C 1
ATOM 750 O O . HIS A 1 90 ? -7.001 -3.021 9.277 1.00 94.38 90 HIS A O 1
ATOM 756 N N . LEU A 1 91 ? -5.543 -4.450 10.232 1.00 93.06 91 LEU A N 1
ATOM 757 C CA . LEU A 1 91 ? -4.786 -4.706 9.004 1.00 93.06 91 LEU A CA 1
ATOM 758 C C . LEU A 1 91 ? -5.642 -5.428 7.960 1.00 93.06 91 LEU A C 1
ATOM 760 O O . LEU A 1 91 ? -5.651 -5.033 6.799 1.00 93.06 91 LEU A O 1
ATOM 764 N N . GLY A 1 92 ? -6.390 -6.446 8.391 1.00 95.81 92 GLY A N 1
ATOM 765 C CA . GLY A 1 92 ? -7.296 -7.197 7.529 1.00 95.81 92 GLY A CA 1
ATOM 766 C C . GLY A 1 92 ? -8.451 -6.352 7.018 1.00 95.81 92 GLY A C 1
ATOM 767 O O . GLY A 1 92 ? -8.777 -6.433 5.842 1.00 95.81 92 GLY A O 1
ATOM 768 N N . GLN A 1 93 ? -9.020 -5.477 7.849 1.00 97.00 93 GLN A N 1
ATOM 769 C CA . GLN A 1 93 ? -10.088 -4.583 7.407 1.00 97.00 93 GLN A CA 1
ATOM 770 C C . GLN A 1 93 ? -9.603 -3.578 6.350 1.00 97.00 93 GLN A C 1
ATOM 772 O O . GLN A 1 93 ? -10.305 -3.331 5.373 1.00 97.00 93 GLN A O 1
ATOM 777 N N . ILE A 1 94 ? -8.395 -3.022 6.513 1.00 96.38 94 ILE A N 1
ATOM 778 C CA . ILE A 1 94 ? -7.772 -2.167 5.489 1.00 96.38 94 ILE A CA 1
ATOM 779 C C . ILE A 1 94 ? -7.588 -2.959 4.192 1.00 96.38 94 ILE A C 1
ATOM 781 O O . ILE A 1 94 ? -8.005 -2.499 3.131 1.00 96.38 94 ILE A O 1
ATOM 785 N N . ASP A 1 95 ? -6.992 -4.149 4.280 1.00 97.62 95 ASP A N 1
ATOM 786 C CA . ASP A 1 95 ? -6.720 -4.991 3.117 1.00 97.62 95 ASP A CA 1
ATOM 787 C C . ASP A 1 95 ? -7.999 -5.368 2.358 1.00 97.62 95 ASP A C 1
ATOM 789 O O . ASP A 1 95 ? -8.079 -5.172 1.149 1.00 97.62 95 ASP A O 1
ATOM 793 N N . GLN A 1 96 ? -9.037 -5.805 3.073 1.00 98.31 96 GLN A N 1
ATOM 794 C CA . GLN A 1 96 ? -10.329 -6.174 2.494 1.00 98.31 96 GLN A CA 1
ATOM 795 C C . GLN A 1 96 ? -10.978 -5.020 1.729 1.00 98.31 96 GLN A C 1
ATOM 797 O O . GLN A 1 96 ? -11.529 -5.243 0.653 1.00 98.31 96 GLN A O 1
ATOM 802 N N . LEU A 1 97 ? -10.911 -3.792 2.253 1.00 98.56 97 LEU A N 1
ATOM 803 C CA . LEU A 1 97 ? -11.448 -2.618 1.561 1.00 98.56 97 LEU A CA 1
ATOM 804 C C . LEU A 1 97 ? -10.691 -2.355 0.254 1.00 98.56 97 LEU A C 1
ATOM 806 O O . LEU A 1 97 ? -11.322 -2.182 -0.791 1.00 98.56 97 LEU A O 1
ATOM 810 N N . TRP A 1 98 ? -9.356 -2.368 0.298 1.00 98.50 98 TRP A N 1
ATOM 811 C CA . TRP A 1 98 ? -8.520 -2.179 -0.889 1.00 98.50 98 TRP A CA 1
ATOM 812 C C . TRP A 1 98 ? -8.767 -3.263 -1.938 1.00 98.50 98 TRP A C 1
ATOM 814 O O . TRP A 1 98 ? -9.028 -2.936 -3.095 1.00 98.50 98 TRP A O 1
ATOM 824 N N . VAL A 1 99 ? -8.768 -4.536 -1.539 1.00 98.50 99 VAL A N 1
ATOM 825 C CA . VAL A 1 99 ? -9.010 -5.681 -2.429 1.00 98.50 99 VAL A CA 1
ATOM 826 C C . VAL A 1 99 ? -10.402 -5.601 -3.050 1.00 98.50 99 VAL A C 1
ATOM 828 O O . VAL A 1 99 ? -10.534 -5.710 -4.268 1.00 98.50 99 VAL A O 1
ATOM 831 N N . LYS A 1 100 ? -11.439 -5.354 -2.242 1.00 98.56 100 LYS A N 1
ATOM 832 C CA . LYS A 1 100 ? -12.832 -5.302 -2.705 1.00 98.56 100 LYS A CA 1
ATOM 833 C C . LYS A 1 100 ? -13.035 -4.235 -3.777 1.00 98.56 100 LYS A C 1
ATOM 835 O O . LYS A 1 100 ? -13.549 -4.535 -4.850 1.00 98.56 100 LYS A O 1
ATOM 840 N N . TYR A 1 101 ? -12.640 -2.995 -3.500 1.00 98.50 101 TYR A N 1
ATOM 841 C CA . TYR A 1 101 ? -12.965 -1.874 -4.387 1.00 98.50 101 TYR A CA 1
ATOM 842 C C . TYR A 1 101 ? -11.997 -1.718 -5.562 1.00 98.50 101 TYR A C 1
ATOM 844 O O . TYR A 1 101 ? -12.329 -1.049 -6.537 1.00 98.50 101 TYR A O 1
ATOM 852 N N . SER A 1 102 ? -10.835 -2.375 -5.516 1.00 98.44 102 SER A N 1
ATOM 853 C CA . SER A 1 102 ? -9.900 -2.443 -6.646 1.00 98.44 102 SER A CA 1
ATOM 854 C C . SER A 1 102 ? -10.104 -3.655 -7.558 1.00 98.44 102 SER A C 1
ATOM 856 O O . SER A 1 102 ? -9.303 -3.865 -8.467 1.00 98.44 102 SER A O 1
ATOM 858 N N . ASN A 1 103 ? -11.140 -4.468 -7.317 1.00 97.81 103 ASN A N 1
ATOM 859 C CA . ASN A 1 103 ? -11.360 -5.742 -8.006 1.00 97.81 103 ASN A CA 1
ATOM 860 C C . ASN A 1 103 ? -10.136 -6.679 -7.917 1.00 97.81 103 ASN A C 1
ATOM 862 O O . ASN A 1 103 ? -9.656 -7.216 -8.915 1.00 97.81 103 ASN A O 1
ATOM 866 N N . GLY A 1 104 ? -9.572 -6.807 -6.714 1.00 97.62 104 GLY A N 1
ATOM 867 C CA . GLY A 1 104 ? -8.430 -7.677 -6.430 1.00 97.62 104 GLY A CA 1
ATOM 868 C C . GLY A 1 104 ? -7.074 -7.170 -6.926 1.00 97.62 104 GLY A C 1
ATOM 869 O O . GLY A 1 104 ? -6.097 -7.914 -6.857 1.00 97.62 104 GLY A O 1
ATOM 870 N N . ARG A 1 105 ? -6.981 -5.930 -7.423 1.00 97.94 105 ARG A N 1
ATOM 871 C CA . ARG A 1 105 ? -5.724 -5.374 -7.955 1.00 97.94 105 ARG A CA 1
ATOM 872 C C . ARG A 1 105 ? -4.814 -4.799 -6.877 1.00 97.94 105 ARG A C 1
ATOM 874 O O . ARG A 1 105 ? -3.597 -4.906 -6.990 1.00 97.94 105 ARG A O 1
ATOM 881 N N . PHE A 1 106 ? -5.381 -4.176 -5.852 1.00 98.25 106 PHE A N 1
ATOM 882 C CA . PHE A 1 106 ? -4.665 -3.454 -4.801 1.00 98.25 106 PHE A CA 1
ATOM 883 C C . PHE A 1 106 ? -4.927 -4.080 -3.434 1.00 98.25 106 PHE A C 1
ATOM 885 O O . PHE A 1 106 ? -5.968 -4.692 -3.210 1.00 98.25 106 PHE A O 1
ATOM 892 N N . GLY A 1 107 ? -3.979 -3.912 -2.514 1.00 96.19 107 GLY A N 1
ATOM 893 C CA . GLY A 1 107 ? -4.037 -4.500 -1.179 1.00 96.19 107 GLY A CA 1
ATOM 894 C C . GLY A 1 107 ? -2.676 -4.971 -0.679 1.00 96.19 107 GLY A C 1
ATOM 895 O O . GLY A 1 107 ? -1.760 -5.266 -1.447 1.00 96.19 107 GLY A O 1
ATOM 896 N N . LEU A 1 108 ? -2.558 -5.076 0.639 1.00 93.00 108 LEU A N 1
ATOM 897 C CA . LEU A 1 108 ? -1.376 -5.581 1.331 1.00 93.00 108 LEU A CA 1
ATOM 898 C C . LEU A 1 108 ? -1.194 -7.089 1.101 1.00 93.00 108 LEU A C 1
ATOM 900 O O . LEU A 1 108 ? -0.064 -7.564 0.986 1.00 93.00 108 LEU A O 1
ATOM 904 N N . SER A 1 109 ? -2.287 -7.848 0.994 1.00 95.00 109 SER A N 1
ATOM 905 C CA . SER A 1 109 ? -2.264 -9.268 0.620 1.00 95.00 109 SER A CA 1
ATOM 906 C C . SER A 1 109 ? -1.751 -9.463 -0.809 1.00 95.00 109 SER A C 1
ATOM 908 O O . SER A 1 109 ? -0.958 -10.377 -1.053 1.00 95.00 109 SER A O 1
ATOM 910 N N . ILE A 1 110 ? -2.107 -8.557 -1.727 1.00 95.69 110 ILE A N 1
ATOM 911 C CA . ILE A 1 110 ? -1.607 -8.543 -3.108 1.00 95.69 110 ILE A CA 1
ATOM 912 C C . ILE A 1 110 ? -0.110 -8.217 -3.140 1.00 95.69 110 ILE A C 1
ATOM 914 O O . ILE A 1 110 ? 0.662 -8.964 -3.738 1.00 95.69 110 ILE A O 1
ATOM 918 N N . GLN A 1 111 ? 0.331 -7.182 -2.418 1.00 92.62 111 GLN A N 1
ATOM 919 C CA . GLN A 1 111 ? 1.757 -6.850 -2.280 1.00 92.62 111 GLN A CA 1
ATOM 920 C C . GLN A 1 111 ? 2.566 -8.015 -1.697 1.00 92.62 111 GLN A C 1
ATOM 922 O O . GLN A 1 111 ? 3.618 -8.373 -2.226 1.00 92.62 111 GLN A O 1
ATOM 927 N N . LYS A 1 112 ? 2.057 -8.665 -0.641 1.00 90.81 112 LYS A N 1
ATOM 928 C CA . LYS A 1 112 ? 2.666 -9.860 -0.036 1.00 90.81 112 LYS A CA 1
ATOM 929 C C . LYS A 1 112 ? 2.767 -11.011 -1.044 1.00 90.81 112 LYS A C 1
ATOM 931 O O . LYS A 1 112 ? 3.785 -11.701 -1.075 1.00 90.81 112 LYS A O 1
ATOM 936 N N . LYS A 1 113 ? 1.729 -11.239 -1.857 1.00 92.62 113 LYS A N 1
ATOM 937 C CA . LYS A 1 113 ? 1.732 -12.277 -2.899 1.00 92.62 113 LYS A CA 1
ATOM 938 C C . LYS A 1 113 ? 2.822 -12.004 -3.937 1.00 92.62 113 LYS A C 1
ATOM 940 O O . LYS A 1 113 ? 3.631 -12.893 -4.185 1.00 92.62 113 LYS A O 1
ATOM 945 N N . ILE A 1 114 ? 2.893 -10.783 -4.466 1.00 92.12 114 ILE A N 1
ATOM 946 C CA . ILE A 1 114 ? 3.909 -10.378 -5.451 1.00 92.12 114 ILE A CA 1
ATOM 947 C C . ILE A 1 114 ? 5.315 -10.503 -4.857 1.00 92.12 114 ILE A C 1
ATOM 949 O O . ILE A 1 114 ? 6.204 -11.090 -5.469 1.00 92.12 114 ILE A O 1
ATOM 953 N N . TYR A 1 115 ? 5.504 -10.031 -3.621 1.00 88.12 115 TYR A N 1
ATOM 954 C CA . TYR A 1 115 ? 6.760 -10.171 -2.888 1.00 88.12 115 TYR A CA 1
ATOM 955 C C . TYR A 1 115 ? 7.261 -11.621 -2.880 1.00 88.12 115 TYR A C 1
ATOM 957 O O . TYR A 1 115 ? 8.430 -11.872 -3.168 1.00 88.12 115 TYR A O 1
ATOM 965 N N . LEU A 1 116 ? 6.371 -12.571 -2.581 1.00 88.62 116 LEU A N 1
ATOM 966 C CA . LEU A 1 116 ? 6.706 -13.992 -2.534 1.00 88.62 116 LEU A CA 1
ATOM 967 C C . LEU A 1 116 ? 6.935 -14.600 -3.917 1.00 88.62 116 LEU A C 1
ATOM 969 O O . LEU A 1 116 ? 7.866 -15.384 -4.082 1.00 88.62 116 LEU A O 1
ATOM 973 N N . GLN A 1 117 ? 6.130 -14.224 -4.911 1.00 91.44 117 GLN A N 1
ATOM 974 C CA . GLN A 1 117 ? 6.268 -14.706 -6.290 1.00 91.44 117 GLN A CA 1
ATOM 975 C C . GLN A 1 117 ? 7.612 -14.322 -6.917 1.00 91.44 117 GLN A C 1
ATOM 977 O O . GLN A 1 117 ? 8.137 -15.059 -7.745 1.00 91.44 117 GLN A O 1
ATOM 982 N N . LEU A 1 118 ? 8.212 -13.212 -6.484 1.00 89.88 118 LEU A N 1
ATOM 983 C CA . LEU A 1 118 ? 9.542 -12.797 -6.927 1.00 89.88 118 LEU A CA 1
ATOM 984 C C . LEU A 1 118 ? 10.692 -13.583 -6.264 1.00 89.88 118 LEU A C 1
ATOM 986 O O . LEU A 1 118 ? 11.854 -13.345 -6.610 1.00 89.88 118 LEU A O 1
ATOM 990 N N . GLY A 1 119 ? 10.388 -14.519 -5.356 1.00 87.56 119 GLY A N 1
ATOM 991 C CA . GLY A 1 119 ? 11.369 -15.338 -4.639 1.00 87.56 119 GLY A CA 1
ATOM 992 C C . GLY A 1 119 ? 12.036 -14.615 -3.466 1.00 87.56 119 GLY A C 1
ATOM 993 O O . GLY A 1 119 ? 13.112 -15.018 -3.030 1.00 87.56 119 GLY A O 1
ATOM 994 N N . ASN A 1 120 ? 11.438 -13.526 -2.972 1.00 84.81 120 ASN A N 1
ATOM 995 C CA . ASN A 1 120 ? 12.021 -12.741 -1.888 1.00 84.81 120 ASN A CA 1
ATOM 996 C C . ASN A 1 120 ? 11.871 -13.454 -0.536 1.00 84.81 120 ASN A C 1
ATOM 998 O O . ASN A 1 120 ? 10.802 -13.966 -0.199 1.00 84.81 120 ASN A O 1
ATOM 1002 N N . ASP A 1 121 ? 12.927 -13.405 0.276 1.00 79.94 121 ASP A N 1
ATOM 1003 C CA . ASP A 1 121 ? 12.946 -13.922 1.645 1.00 79.94 121 ASP A CA 1
ATOM 1004 C C . ASP A 1 121 ? 12.962 -12.766 2.658 1.00 79.94 121 ASP A C 1
ATOM 1006 O O . ASP A 1 121 ? 13.859 -11.917 2.656 1.00 79.94 121 ASP A O 1
ATOM 1010 N N . TRP A 1 122 ? 11.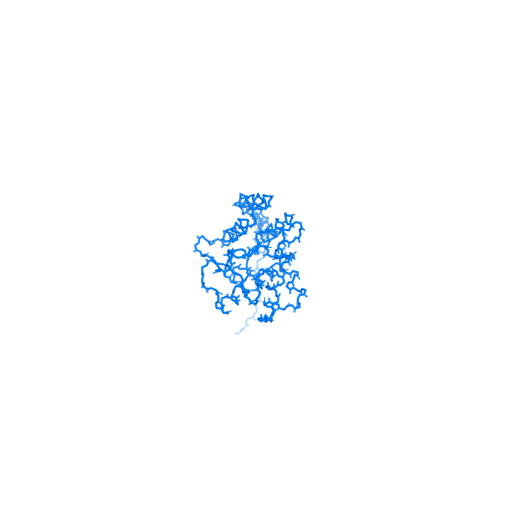993 -12.763 3.578 1.00 75.00 122 TRP A N 1
ATOM 1011 C CA . TRP A 1 122 ? 11.893 -11.777 4.658 1.00 75.00 122 TRP A CA 1
ATOM 1012 C C . TRP A 1 122 ? 13.124 -11.737 5.577 1.00 75.00 122 TRP A C 1
ATOM 1014 O O . TRP A 1 122 ? 13.341 -10.726 6.245 1.00 75.00 122 TRP A O 1
ATOM 1024 N N . GLY A 1 123 ? 13.883 -12.833 5.677 1.00 72.25 123 GLY A N 1
ATOM 1025 C CA . GLY A 1 123 ? 15.106 -12.930 6.477 1.00 72.25 123 GLY A CA 1
ATOM 1026 C C . GLY A 1 123 ? 16.370 -12.481 5.745 1.00 72.25 123 GLY A C 1
ATOM 1027 O O . GLY A 1 123 ? 17.388 -12.247 6.395 1.00 72.25 123 GLY A O 1
ATOM 1028 N N . LYS A 1 124 ? 16.313 -12.349 4.414 1.00 75.12 124 LYS A N 1
ATOM 1029 C CA . LYS A 1 124 ? 17.458 -12.016 3.553 1.00 75.12 124 LYS A CA 1
ATOM 1030 C C . LYS A 1 124 ? 17.065 -11.000 2.475 1.00 75.12 124 LYS A C 1
ATOM 1032 O O . LYS A 1 124 ? 17.141 -11.304 1.284 1.00 75.12 124 LYS A O 1
ATOM 1037 N N . PRO A 1 125 ? 16.613 -9.794 2.861 1.00 70.69 125 PRO A N 1
ATOM 1038 C CA . PRO A 1 125 ? 16.312 -8.764 1.881 1.00 70.69 125 PRO A CA 1
ATOM 1039 C C . PRO A 1 125 ? 17.563 -8.426 1.046 1.00 70.69 125 PRO A C 1
ATOM 1041 O O . PRO A 1 125 ? 18.623 -8.153 1.601 1.00 70.69 125 PRO A O 1
ATOM 1044 N N . ASP A 1 126 ? 17.433 -8.425 -0.284 1.00 77.94 126 ASP A N 1
ATOM 1045 C CA . ASP A 1 126 ? 18.460 -7.985 -1.245 1.00 77.94 126 ASP A CA 1
ATOM 1046 C C . ASP A 1 126 ? 17.967 -6.703 -1.933 1.00 77.94 126 ASP A C 1
ATOM 1048 O O . ASP A 1 126 ? 16.827 -6.638 -2.394 1.00 77.94 126 ASP A O 1
ATOM 1052 N N . PHE A 1 127 ? 18.815 -5.680 -2.060 1.00 78.31 127 PHE A N 1
ATOM 1053 C CA . PHE A 1 127 ? 18.502 -4.473 -2.830 1.00 78.31 127 PHE A CA 1
ATOM 1054 C C . PHE A 1 127 ? 18.039 -4.768 -4.264 1.00 78.31 127 PHE A C 1
ATOM 1056 O O . PHE A 1 127 ? 17.195 -4.038 -4.779 1.00 78.31 127 PHE A O 1
ATOM 1063 N N . ARG A 1 128 ? 18.537 -5.823 -4.920 1.00 84.75 128 ARG A N 1
ATOM 1064 C CA . ARG A 1 128 ? 18.033 -6.249 -6.241 1.00 84.75 128 ARG A CA 1
ATOM 1065 C C . ARG A 1 128 ? 16.584 -6.719 -6.180 1.00 84.75 128 ARG A C 1
ATOM 1067 O O . ARG A 1 128 ? 15.800 -6.354 -7.051 1.00 84.75 128 ARG A O 1
ATOM 1074 N N . ALA A 1 129 ? 16.226 -7.473 -5.143 1.00 82.19 129 ALA A N 1
ATOM 1075 C CA . ALA A 1 129 ? 14.850 -7.878 -4.878 1.00 82.19 129 ALA A CA 1
ATOM 1076 C C . ALA A 1 129 ? 13.942 -6.661 -4.646 1.00 82.19 129 ALA A C 1
ATOM 1078 O O . ALA A 1 129 ? 12.850 -6.599 -5.205 1.00 82.19 129 ALA A O 1
ATOM 1079 N N . VAL A 1 130 ? 14.425 -5.650 -3.909 1.00 80.19 130 VAL A N 1
ATOM 1080 C CA . VAL A 1 130 ? 13.697 -4.382 -3.716 1.00 80.19 130 VAL A CA 1
ATOM 1081 C C . VAL A 1 130 ? 13.433 -3.681 -5.046 1.00 80.19 130 VAL A C 1
ATOM 1083 O O . VAL A 1 130 ? 12.321 -3.218 -5.280 1.00 80.19 130 VAL A O 1
ATOM 1086 N N . ARG A 1 131 ? 14.442 -3.609 -5.924 1.00 86.88 131 ARG A N 1
ATOM 1087 C CA . ARG A 1 131 ? 14.306 -2.975 -7.243 1.00 86.88 131 ARG A CA 1
ATOM 1088 C C . ARG A 1 131 ? 13.289 -3.701 -8.114 1.00 86.88 131 ARG A C 1
ATOM 1090 O O . ARG A 1 131 ? 12.323 -3.068 -8.509 1.00 86.88 131 ARG A O 1
ATOM 1097 N N . ARG A 1 132 ? 13.440 -5.018 -8.287 1.00 89.94 132 ARG A N 1
ATOM 1098 C CA . ARG A 1 132 ? 12.497 -5.852 -9.054 1.00 89.94 132 ARG A CA 1
ATOM 1099 C C . ARG A 1 132 ? 11.062 -5.689 -8.573 1.00 89.94 132 ARG A C 1
ATOM 1101 O O . ARG A 1 132 ? 10.152 -5.560 -9.373 1.00 89.94 132 ARG A O 1
ATOM 1108 N N . LEU A 1 133 ? 10.872 -5.675 -7.259 1.00 88.31 133 LEU A N 1
ATOM 1109 C CA . LEU A 1 133 ? 9.561 -5.488 -6.659 1.00 88.31 133 LEU A CA 1
ATOM 1110 C C . LEU A 1 133 ? 8.989 -4.089 -6.936 1.00 88.31 133 LEU A C 1
ATOM 1112 O O . LEU A 1 133 ? 7.804 -3.955 -7.227 1.00 88.31 133 LEU A O 1
ATOM 1116 N N . GLY A 1 134 ? 9.823 -3.051 -6.856 1.00 89.75 134 GLY A N 1
ATOM 1117 C CA . GLY A 1 134 ? 9.423 -1.699 -7.231 1.00 89.75 134 GLY A CA 1
ATOM 1118 C C . GLY A 1 134 ? 9.119 -1.561 -8.725 1.00 89.75 134 GLY A C 1
ATOM 1119 O O . GLY A 1 134 ? 8.212 -0.814 -9.067 1.00 89.75 134 GLY A O 1
ATOM 1120 N N . ASP A 1 135 ? 9.829 -2.280 -9.595 1.00 93.44 135 ASP A N 1
ATOM 1121 C CA . ASP A 1 135 ? 9.544 -2.318 -11.032 1.00 93.44 135 ASP A CA 1
ATOM 1122 C C . ASP A 1 135 ? 8.192 -3.028 -11.287 1.00 93.44 135 ASP A C 1
ATOM 1124 O O . ASP A 1 135 ? 7.323 -2.468 -11.952 1.00 93.44 135 ASP A O 1
ATOM 1128 N N . GLU A 1 136 ? 7.960 -4.189 -10.660 1.00 95.12 136 GLU A N 1
ATOM 1129 C CA . GLU A 1 136 ? 6.726 -4.990 -10.786 1.00 95.12 136 GLU A CA 1
ATOM 1130 C C . GLU A 1 136 ? 5.471 -4.232 -10.327 1.00 95.12 136 GLU A C 1
ATOM 1132 O O . GLU A 1 136 ? 4.431 -4.262 -10.979 1.00 95.12 136 GLU A O 1
ATOM 1137 N N . MET A 1 137 ? 5.564 -3.512 -9.208 1.00 93.38 137 MET A N 1
ATOM 1138 C CA . MET A 1 137 ? 4.433 -2.758 -8.660 1.00 93.38 137 MET A CA 1
ATOM 1139 C C . MET A 1 137 ? 4.378 -1.314 -9.162 1.00 93.38 137 MET A C 1
ATOM 1141 O O . MET A 1 137 ? 3.557 -0.546 -8.678 1.00 93.38 137 MET A O 1
ATOM 1145 N N . GLY A 1 138 ? 5.227 -0.906 -10.111 1.00 93.81 138 GLY A N 1
ATOM 1146 C CA . GLY A 1 138 ? 5.195 0.440 -10.697 1.00 93.81 138 GLY A CA 1
ATOM 1147 C C . GLY A 1 138 ? 5.642 1.568 -9.760 1.00 93.81 138 GLY A C 1
ATOM 1148 O O . GLY A 1 138 ? 5.249 2.716 -9.936 1.00 93.81 138 GLY A O 1
ATOM 1149 N N . TRP A 1 139 ? 6.446 1.267 -8.743 1.00 91.50 139 TRP A N 1
ATOM 1150 C CA . TRP A 1 139 ? 7.088 2.259 -7.867 1.00 91.50 139 TRP A CA 1
ATOM 1151 C C . TRP A 1 139 ? 8.428 2.759 -8.417 1.00 91.50 139 TRP A C 1
ATOM 1153 O O . TRP A 1 139 ? 9.031 3.684 -7.865 1.00 91.50 139 TRP A O 1
ATOM 1163 N N . ARG A 1 140 ? 8.908 2.140 -9.497 1.00 90.44 140 ARG A N 1
ATOM 1164 C CA . ARG A 1 140 ? 10.120 2.510 -10.221 1.00 90.44 140 ARG A CA 1
ATOM 1165 C C . ARG A 1 140 ? 9.840 2.610 -11.711 1.00 90.44 140 ARG A C 1
ATOM 1167 O O . ARG A 1 140 ? 9.083 1.821 -12.265 1.00 90.44 140 ARG A O 1
ATOM 1174 N N . LYS A 1 141 ? 10.495 3.568 -12.359 1.00 90.62 141 LYS A N 1
ATOM 1175 C CA . LYS A 1 141 ? 10.476 3.749 -13.811 1.00 90.62 141 LYS A CA 1
ATOM 1176 C C . LYS A 1 141 ? 11.849 4.218 -14.266 1.00 90.62 141 LYS A C 1
ATOM 1178 O O . LYS A 1 141 ? 12.423 5.113 -13.649 1.00 90.62 141 LYS A O 1
ATOM 1183 N N . ASN A 1 142 ? 12.376 3.622 -15.335 1.00 91.56 142 ASN A N 1
ATOM 1184 C CA . ASN A 1 142 ? 13.700 3.952 -15.880 1.00 91.56 142 ASN A CA 1
ATOM 1185 C C . ASN A 1 142 ? 14.784 3.948 -14.785 1.00 91.56 142 ASN A C 1
ATOM 1187 O O . ASN A 1 142 ? 15.514 4.919 -14.607 1.00 91.56 142 ASN A O 1
ATOM 1191 N N . GLU A 1 143 ? 14.790 2.879 -13.982 1.00 87.31 143 GLU A N 1
ATOM 1192 C CA . GLU A 1 143 ? 15.690 2.640 -12.842 1.00 87.31 143 GLU A CA 1
ATOM 1193 C C . GLU A 1 143 ? 15.578 3.611 -11.652 1.00 87.31 143 GLU A C 1
ATOM 1195 O O . GLU A 1 143 ? 16.220 3.397 -10.615 1.00 87.31 143 GLU A O 1
ATOM 1200 N N . LYS A 1 144 ? 14.715 4.625 -11.750 1.00 87.25 144 LYS A N 1
ATOM 1201 C CA . LYS A 1 144 ? 14.481 5.634 -10.716 1.00 87.25 144 LYS A CA 1
ATOM 1202 C C . LYS A 1 144 ? 13.243 5.288 -9.902 1.00 87.25 144 LYS A C 1
ATOM 1204 O O . LYS A 1 144 ? 12.217 4.895 -10.449 1.00 87.25 144 LYS A O 1
ATOM 1209 N N . TRP A 1 145 ? 13.340 5.445 -8.586 1.00 85.62 145 TRP A N 1
ATOM 1210 C CA . TRP A 1 145 ? 12.174 5.396 -7.705 1.00 85.62 145 TRP A CA 1
ATOM 1211 C C . TRP A 1 145 ? 11.307 6.621 -7.960 1.00 85.62 145 TRP A C 1
ATOM 1213 O O . TRP A 1 145 ? 11.835 7.724 -8.038 1.00 85.62 145 TRP A O 1
ATOM 1223 N N . LEU A 1 146 ? 10.001 6.425 -8.097 1.00 86.38 146 LEU A N 1
ATOM 1224 C CA . LEU A 1 146 ? 9.050 7.519 -8.257 1.00 86.38 146 LEU A CA 1
ATOM 1225 C C . LEU A 1 146 ? 8.769 8.156 -6.899 1.00 86.38 146 LEU A C 1
ATOM 1227 O O . LEU A 1 146 ? 8.696 7.458 -5.889 1.00 86.38 146 LEU A O 1
ATOM 1231 N N . ARG A 1 147 ? 8.592 9.476 -6.858 1.00 83.25 147 ARG A N 1
ATOM 1232 C CA . ARG A 1 147 ? 8.045 10.192 -5.704 1.00 83.25 147 ARG A CA 1
ATOM 1233 C C . ARG A 1 147 ? 6.549 9.960 -5.608 1.00 83.25 147 ARG A C 1
ATOM 1235 O O . ARG A 1 147 ? 5.889 9.636 -6.583 1.00 83.25 147 ARG A O 1
ATOM 1242 N N . TYR A 1 148 ? 5.992 10.217 -4.430 1.00 86.06 148 TYR A N 1
ATOM 1243 C CA . TYR A 1 148 ? 4.562 10.061 -4.195 1.00 86.06 148 TYR A CA 1
ATOM 1244 C C . TYR A 1 148 ? 3.687 10.832 -5.201 1.00 86.06 148 TYR A C 1
ATOM 1246 O O . TYR A 1 148 ? 2.744 10.236 -5.708 1.00 86.06 148 TYR A O 1
ATOM 1254 N N . PRO A 1 149 ? 3.992 12.099 -5.560 1.00 88.81 149 PRO A N 1
ATOM 1255 C CA . PRO A 1 149 ? 3.229 12.809 -6.590 1.00 88.81 149 PRO A CA 1
ATOM 1256 C C . PRO A 1 149 ? 3.413 12.253 -8.011 1.00 88.81 149 PRO A C 1
ATOM 1258 O O . PRO A 1 149 ? 2.641 12.608 -8.889 1.00 88.81 149 PRO A O 1
ATOM 1261 N N . GLU A 1 150 ? 4.429 11.417 -8.244 1.00 90.94 150 GLU A N 1
ATOM 1262 C CA . GLU A 1 150 ? 4.737 10.800 -9.542 1.00 90.94 150 GLU A CA 1
ATOM 1263 C C . GLU A 1 150 ? 4.109 9.398 -9.691 1.00 90.94 150 GLU A C 1
ATOM 1265 O O . GLU A 1 150 ? 4.226 8.782 -10.750 1.00 90.94 150 GLU A O 1
ATOM 1270 N N . LEU A 1 151 ? 3.466 8.869 -8.642 1.00 92.94 151 LEU A N 1
ATOM 1271 C CA . LEU A 1 151 ? 2.769 7.579 -8.680 1.00 92.94 151 LEU A CA 1
ATOM 1272 C C . LEU A 1 151 ? 1.444 7.672 -9.453 1.00 92.94 151 LEU A C 1
ATOM 1274 O O . LEU A 1 151 ? 0.831 8.733 -9.556 1.00 92.94 151 LEU A O 1
ATOM 1278 N N . THR A 1 152 ? 0.979 6.533 -9.970 1.00 95.94 152 THR A N 1
ATOM 1279 C CA . THR A 1 152 ? -0.268 6.439 -10.743 1.00 95.94 152 THR A CA 1
ATOM 1280 C C . THR A 1 152 ? -1.433 6.064 -9.828 1.00 95.94 152 THR A C 1
ATOM 1282 O O . THR A 1 152 ? -1.562 4.923 -9.391 1.00 95.94 152 THR A O 1
ATOM 1285 N N . PHE A 1 153 ? -2.319 7.018 -9.549 1.00 96.69 153 PHE A N 1
ATOM 1286 C CA . PHE A 1 153 ? -3.481 6.820 -8.676 1.00 96.69 153 PHE A CA 1
ATOM 1287 C C . PHE A 1 153 ? -4.737 6.455 -9.469 1.00 96.69 153 PHE A C 1
ATOM 1289 O O . PHE A 1 153 ? -5.751 7.146 -9.409 1.00 96.69 153 PHE A O 1
ATOM 1296 N N . GLU A 1 154 ? -4.660 5.349 -10.205 1.00 97.00 154 GLU A N 1
ATOM 1297 C CA . GLU A 1 154 ? -5.723 4.837 -11.072 1.00 97.00 154 GLU A CA 1
ATOM 1298 C C . GLU A 1 154 ? -5.751 3.306 -11.057 1.00 97.00 154 GLU A C 1
ATOM 1300 O O . GLU A 1 154 ? -4.750 2.659 -10.758 1.00 97.00 154 GLU A O 1
ATOM 1305 N N . LEU A 1 155 ? -6.876 2.702 -11.459 1.00 95.94 155 LEU A N 1
ATOM 1306 C CA . LEU A 1 155 ? -6.993 1.239 -11.590 1.00 95.94 155 LEU A CA 1
ATOM 1307 C C . LEU A 1 155 ? -6.071 0.640 -12.664 1.00 95.94 155 LEU A C 1
ATOM 1309 O O . LEU A 1 155 ? -5.781 -0.555 -12.611 1.00 95.94 155 LEU A O 1
ATOM 1313 N N . SER A 1 156 ? -5.622 1.455 -13.621 1.00 96.44 156 SER A N 1
ATOM 1314 C CA . SER A 1 156 ? -4.671 1.082 -14.672 1.00 96.44 156 SER A CA 1
ATOM 1315 C C . SER A 1 156 ? -3.282 0.737 -14.118 1.00 96.44 156 SER A C 1
ATOM 1317 O O . SER A 1 156 ? -2.528 0.021 -14.777 1.00 96.44 156 SER A O 1
ATOM 1319 N N . ALA A 1 157 ? -2.953 1.179 -12.896 1.00 97.44 157 ALA A N 1
ATOM 1320 C CA . ALA A 1 157 ? -1.675 0.889 -12.259 1.00 97.44 157 ALA A CA 1
ATOM 1321 C C . ALA A 1 157 ? -1.456 -0.628 -12.045 1.00 97.44 157 ALA A C 1
ATOM 1323 O O . ALA A 1 157 ? -2.431 -1.389 -11.948 1.00 97.44 157 ALA A O 1
ATOM 1324 N N . PRO A 1 158 ? -0.193 -1.093 -11.956 1.00 97.75 158 PRO A N 1
ATOM 1325 C CA . PRO A 1 158 ? 0.125 -2.505 -11.746 1.00 97.75 158 PRO A CA 1
ATOM 1326 C C . PRO A 1 158 ? -0.513 -3.101 -10.485 1.00 97.75 158 PRO A C 1
ATOM 1328 O O . PRO A 1 158 ? -0.851 -2.393 -9.534 1.00 97.75 158 PRO A O 1
ATOM 1331 N N . ALA A 1 159 ? -0.658 -4.426 -10.448 1.00 97.94 159 ALA A N 1
ATOM 1332 C CA . ALA A 1 159 ? -1.138 -5.100 -9.246 1.00 97.94 159 ALA A CA 1
ATOM 1333 C C . ALA A 1 159 ? -0.219 -4.793 -8.049 1.00 97.94 159 ALA A C 1
ATOM 1335 O O . ALA A 1 159 ? 0.995 -4.681 -8.189 1.00 97.94 159 ALA A O 1
ATOM 1336 N N . GLY A 1 160 ? -0.801 -4.616 -6.864 1.00 95.12 160 GLY A N 1
ATOM 1337 C CA . GLY A 1 160 ? -0.069 -4.253 -5.650 1.00 95.12 160 GLY A CA 1
ATOM 1338 C C . GLY A 1 160 ? 0.440 -2.807 -5.599 1.00 95.12 160 GLY A C 1
ATOM 1339 O O . GLY A 1 160 ? 1.006 -2.430 -4.574 1.00 95.12 160 GLY A O 1
ATOM 1340 N N . HIS A 1 161 ? 0.204 -1.977 -6.628 1.00 95.81 161 HIS A N 1
ATOM 1341 C CA . HIS A 1 161 ? 0.681 -0.586 -6.656 1.00 95.81 161 HIS A CA 1
ATOM 1342 C C . HIS A 1 161 ? 0.246 0.215 -5.423 1.00 95.81 161 HIS A C 1
ATOM 1344 O O . HIS A 1 161 ? 1.031 0.998 -4.897 1.00 95.81 161 HIS A O 1
ATOM 1350 N N . LEU A 1 162 ? -0.975 -0.014 -4.929 1.00 95.69 162 LEU A N 1
ATOM 1351 C CA . LEU A 1 162 ? -1.538 0.640 -3.749 1.00 95.69 162 LEU A CA 1
ATOM 1352 C C . LEU A 1 162 ? -1.995 -0.389 -2.693 1.00 95.69 162 LEU A C 1
ATOM 1354 O O . LEU A 1 162 ? -2.291 -1.538 -3.042 1.00 95.69 162 LEU A O 1
ATOM 1358 N N . PRO A 1 163 ? -2.093 0.006 -1.409 1.00 93.94 163 PRO A N 1
ATOM 1359 C CA . PRO A 1 163 ? -1.635 1.281 -0.852 1.00 93.94 163 PRO A CA 1
ATOM 1360 C C . PRO A 1 163 ? -0.108 1.341 -0.697 1.00 93.94 163 PRO A C 1
ATOM 1362 O O . PRO A 1 163 ? 0.543 0.361 -0.339 1.00 93.94 163 PRO A O 1
ATOM 1365 N N . VAL A 1 164 ? 0.466 2.523 -0.880 1.00 86.88 164 VAL A N 1
ATOM 1366 C CA . VAL A 1 164 ? 1.847 2.854 -0.490 1.00 86.88 164 VAL A CA 1
ATOM 1367 C C . VAL A 1 164 ? 1.907 3.614 0.843 1.00 86.88 164 VAL A C 1
ATOM 1369 O O . VAL A 1 164 ? 2.978 3.768 1.439 1.00 86.88 164 VAL A O 1
ATOM 1372 N N . GLY A 1 165 ? 0.744 4.084 1.306 1.00 68.88 165 GLY A N 1
ATOM 1373 C CA . GLY A 1 165 ? 0.475 4.623 2.629 1.00 68.88 165 GLY A CA 1
ATOM 1374 C C . GLY A 1 165 ? 1.161 5.944 2.944 1.00 68.88 165 GLY A C 1
ATOM 1375 O O . GLY A 1 165 ? 1.358 6.204 4.118 1.00 68.88 165 GLY A O 1
ATOM 1376 N N . GLU A 1 166 ? 1.594 6.741 1.959 1.00 64.81 166 GLU A N 1
ATOM 1377 C CA . GLU A 1 166 ? 2.376 7.996 2.097 1.00 64.81 166 GLU A CA 1
ATOM 1378 C C . GLU A 1 166 ? 3.396 8.043 3.283 1.00 64.81 166 GLU A C 1
ATOM 1380 O O . GLU A 1 166 ? 3.765 9.110 3.776 1.00 64.81 166 GLU A O 1
ATOM 1385 N N . PHE A 1 167 ? 3.863 6.889 3.778 1.00 57.97 167 PHE A N 1
ATOM 1386 C CA . PHE A 1 167 ? 4.880 6.719 4.831 1.00 57.97 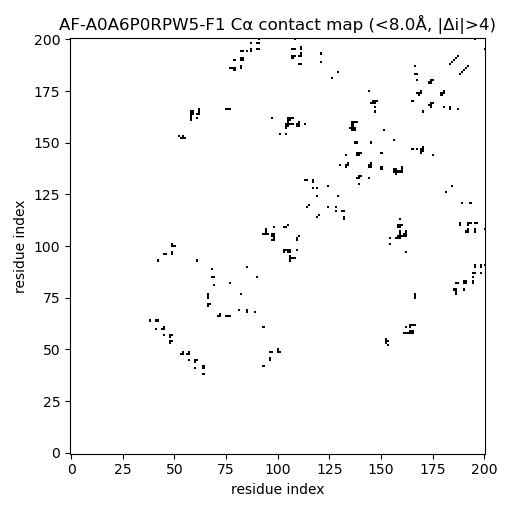167 PHE A CA 1
ATOM 1387 C C . PHE A 1 167 ? 6.289 6.837 4.259 1.00 57.97 167 PHE A C 1
ATOM 1389 O O . PHE A 1 167 ? 7.284 6.911 4.973 1.00 57.97 167 PHE A O 1
ATOM 1396 N N . LEU A 1 168 ? 6.331 6.832 2.935 1.00 48.62 168 LEU A N 1
ATOM 1397 C CA . LEU A 1 168 ? 7.462 6.805 2.042 1.00 48.62 168 LEU A CA 1
ATOM 1398 C C . LEU A 1 168 ? 8.483 7.924 2.256 1.00 48.62 168 LEU A C 1
ATOM 1400 O O . LEU A 1 168 ? 9.590 7.822 1.740 1.00 48.62 168 LEU A O 1
ATOM 1404 N N . GLY A 1 169 ? 8.103 9.041 2.884 1.00 47.78 169 GLY A N 1
ATOM 1405 C CA . GLY A 1 169 ? 8.898 10.272 2.859 1.00 47.78 169 GLY A CA 1
ATOM 1406 C C . GLY A 1 169 ? 9.333 10.719 1.447 1.00 47.78 169 GLY A C 1
ATOM 1407 O O . GLY A 1 169 ? 10.124 11.647 1.285 1.00 47.78 169 GLY A O 1
ATOM 1408 N N . LEU A 1 170 ? 8.744 10.117 0.409 1.00 47.75 170 LEU A N 1
ATOM 1409 C CA . LEU A 1 170 ? 8.797 10.538 -0.982 1.00 47.75 170 LEU A CA 1
ATOM 1410 C C . LEU A 1 170 ? 8.058 11.870 -1.195 1.00 47.75 170 LEU A C 1
ATOM 1412 O O . LEU A 1 170 ? 8.275 12.539 -2.207 1.00 47.75 170 LEU A O 1
ATOM 1416 N N . SER A 1 171 ? 7.209 12.276 -0.242 1.00 44.62 171 SER A N 1
ATOM 1417 C CA . SER A 1 171 ? 6.535 13.576 -0.236 1.00 44.62 171 SER A CA 1
ATOM 1418 C C . SER A 1 171 ? 7.463 14.735 0.145 1.00 44.62 171 SER A C 1
ATOM 1420 O O . SER A 1 171 ? 7.215 15.864 -0.268 1.00 44.62 171 SER A O 1
ATOM 1422 N N . LYS A 1 172 ? 8.592 14.489 0.827 1.00 42.81 172 LYS A N 1
ATOM 1423 C CA . LYS A 1 172 ? 9.563 15.534 1.188 1.00 42.81 172 LYS A CA 1
ATOM 1424 C C . LYS A 1 172 ? 10.985 14.996 1.131 1.00 42.81 172 LYS A C 1
ATOM 1426 O O . LYS A 1 172 ? 11.445 14.566 2.169 1.00 42.81 172 LYS A O 1
ATOM 1431 N N . GLY A 1 173 ? 11.641 15.004 -0.038 1.00 45.25 173 GLY A N 1
ATOM 1432 C CA . GLY A 1 173 ? 13.108 15.013 -0.278 1.00 45.25 173 GLY A CA 1
ATOM 1433 C C . GLY A 1 173 ? 14.079 14.118 0.526 1.00 45.25 173 GLY A C 1
ATOM 1434 O O . GLY A 1 173 ? 15.266 14.112 0.228 1.00 45.25 173 GLY A O 1
ATOM 1435 N N . VAL A 1 174 ? 13.630 13.360 1.522 1.00 46.81 174 VAL A N 1
ATOM 1436 C CA . VAL A 1 174 ? 14.438 12.814 2.623 1.00 46.81 174 VAL A CA 1
ATOM 1437 C C . VAL A 1 174 ? 14.859 11.370 2.329 1.00 46.81 174 VAL A C 1
ATOM 1439 O O . VAL A 1 174 ? 15.739 10.832 2.991 1.00 46.81 174 VAL A O 1
ATOM 1442 N N . TYR A 1 175 ? 14.296 10.742 1.290 1.00 50.91 175 TYR A N 1
ATOM 1443 C CA . TYR A 1 175 ? 14.454 9.302 1.054 1.00 50.91 175 TYR A CA 1
ATOM 1444 C C . TYR A 1 175 ? 15.005 8.916 -0.326 1.00 50.91 175 TYR A C 1
ATOM 1446 O O . TYR A 1 175 ? 15.048 7.732 -0.641 1.00 50.91 175 TYR A O 1
ATOM 1454 N N . PHE A 1 176 ? 15.493 9.873 -1.125 1.00 48.56 176 PHE A N 1
ATOM 1455 C CA . PHE A 1 176 ? 16.094 9.582 -2.441 1.00 48.56 176 PHE A CA 1
ATOM 1456 C C . PHE A 1 176 ? 17.541 9.075 -2.393 1.00 48.56 176 PHE A C 1
ATOM 1458 O O . PHE A 1 176 ? 18.076 8.637 -3.407 1.00 48.56 176 PHE A O 1
ATOM 1465 N N . GLN A 1 177 ? 18.174 9.081 -1.220 1.00 53.28 177 GLN A N 1
ATOM 1466 C CA . GLN A 1 177 ? 19.423 8.350 -1.015 1.00 53.28 177 GLN A CA 1
ATOM 1467 C C . GLN A 1 177 ? 19.114 6.860 -0.813 1.00 53.28 177 GLN A C 1
ATOM 1469 O O . GLN A 1 177 ? 18.117 6.519 -0.177 1.00 53.28 177 GLN A O 1
ATOM 1474 N N . SER A 1 178 ? 19.991 5.960 -1.273 1.00 58.06 178 SER A N 1
ATOM 1475 C CA . SER A 1 178 ? 19.833 4.493 -1.180 1.00 58.06 178 SER A CA 1
ATOM 1476 C C . SER A 1 178 ? 19.425 4.000 0.218 1.00 58.06 178 SER A C 1
ATOM 1478 O O . SER A 1 178 ? 18.678 3.031 0.353 1.00 58.06 178 SER A O 1
ATOM 1480 N N . ARG A 1 179 ? 19.866 4.705 1.270 1.00 61.81 179 ARG A N 1
ATOM 1481 C CA . ARG A 1 179 ? 19.516 4.442 2.675 1.00 61.81 179 ARG A CA 1
ATOM 1482 C C . ARG A 1 179 ? 18.040 4.682 3.008 1.00 61.81 179 ARG A C 1
ATOM 1484 O O . ARG A 1 179 ? 17.479 3.950 3.818 1.00 61.81 179 ARG A O 1
ATOM 1491 N N . GLY A 1 180 ? 17.411 5.684 2.400 1.00 68.06 180 GLY A N 1
ATOM 1492 C CA . GLY A 1 180 ? 16.017 6.032 2.649 1.00 68.06 180 GLY A CA 1
ATOM 1493 C C . GLY A 1 180 ? 15.048 5.006 2.066 1.00 68.06 180 GLY A C 1
ATOM 1494 O O . GLY A 1 180 ? 14.212 4.465 2.791 1.00 68.06 180 GLY A O 1
ATOM 1495 N N . VAL A 1 181 ? 15.228 4.672 0.786 1.00 69.06 181 VAL A N 1
ATOM 1496 C CA . VAL A 1 181 ? 14.488 3.589 0.116 1.00 69.06 181 VAL A CA 1
ATOM 1497 C C . VAL A 1 181 ? 14.613 2.284 0.897 1.00 69.06 181 VAL A C 1
ATOM 1499 O O . VAL A 1 181 ? 13.613 1.615 1.145 1.00 69.06 181 VAL A O 1
ATOM 1502 N N . TRP A 1 182 ? 15.825 1.937 1.338 1.00 72.88 182 TRP A N 1
ATOM 1503 C CA . TRP A 1 182 ? 16.040 0.727 2.127 1.00 72.88 182 TRP A CA 1
ATOM 1504 C C . TRP A 1 182 ? 15.229 0.724 3.418 1.00 72.88 182 TRP A C 1
ATOM 1506 O O . TRP A 1 182 ? 14.546 -0.252 3.725 1.00 72.88 182 TRP A O 1
ATOM 1516 N N . LYS A 1 183 ? 15.250 1.839 4.157 1.00 74.12 183 LYS A N 1
ATOM 1517 C CA . LYS A 1 183 ? 14.537 1.935 5.428 1.00 74.12 183 LYS A CA 1
ATOM 1518 C C . LYS A 1 183 ? 13.026 1.814 5.257 1.00 74.12 183 LYS A C 1
ATOM 1520 O O . LYS A 1 183 ? 12.375 1.150 6.060 1.00 74.12 183 LYS A O 1
ATOM 1525 N N . TRP A 1 184 ? 12.473 2.432 4.215 1.00 74.38 184 TRP A N 1
ATOM 1526 C CA . TRP A 1 184 ? 11.063 2.270 3.877 1.00 74.38 184 TRP A CA 1
ATOM 1527 C C . TRP A 1 184 ? 10.745 0.821 3.503 1.00 74.38 184 TRP A C 1
ATOM 1529 O O . TRP A 1 184 ? 9.792 0.261 4.038 1.00 74.38 184 TRP A O 1
ATOM 1539 N N . TYR A 1 185 ? 11.551 0.196 2.645 1.00 74.94 185 TYR A N 1
ATOM 1540 C CA . TYR A 1 185 ? 11.330 -1.185 2.228 1.00 74.94 185 TYR A CA 1
ATOM 1541 C C . TYR A 1 185 ? 11.339 -2.140 3.431 1.00 74.94 185 TYR A C 1
ATOM 1543 O O . TYR A 1 185 ? 10.446 -2.977 3.556 1.00 74.94 185 TYR A O 1
ATOM 1551 N N . GLU A 1 186 ? 12.278 -1.974 4.368 1.00 76.31 186 GLU A N 1
ATOM 1552 C CA . GLU A 1 186 ? 12.309 -2.755 5.610 1.00 76.31 186 GLU A CA 1
ATOM 1553 C C . GLU A 1 186 ? 11.029 -2.600 6.448 1.00 76.31 186 GLU A C 1
ATOM 1555 O O . GLU A 1 186 ? 10.540 -3.569 7.032 1.00 76.31 186 GLU A O 1
ATOM 1560 N N . ILE A 1 187 ? 10.492 -1.383 6.548 1.00 76.31 187 ILE A N 1
ATOM 1561 C CA . ILE A 1 187 ? 9.355 -1.076 7.425 1.00 76.31 187 ILE A CA 1
ATOM 1562 C C . ILE A 1 187 ? 8.026 -1.434 6.760 1.00 76.31 187 ILE A C 1
ATOM 1564 O O . ILE A 1 187 ? 7.212 -2.138 7.355 1.00 76.31 187 ILE A O 1
ATOM 1568 N N . TRP A 1 188 ? 7.793 -0.925 5.554 1.00 73.88 188 TRP A N 1
ATOM 1569 C CA . TRP A 1 188 ? 6.526 -1.048 4.850 1.00 73.88 188 TRP A CA 1
ATOM 1570 C C . TRP A 1 188 ? 6.450 -2.395 4.157 1.00 73.88 188 TRP A C 1
ATOM 1572 O O . TRP A 1 188 ? 5.709 -3.265 4.587 1.00 73.88 188 TRP A O 1
ATOM 1582 N N . VAL A 1 189 ? 7.281 -2.628 3.150 1.00 73.81 189 VAL A N 1
ATOM 1583 C CA . VAL A 1 189 ? 7.165 -3.835 2.334 1.00 73.81 189 VAL A CA 1
ATOM 1584 C C . VAL A 1 189 ? 7.467 -5.083 3.153 1.00 73.81 189 VAL A C 1
ATOM 1586 O O . VAL A 1 189 ? 6.620 -5.965 3.250 1.00 73.81 189 VAL A O 1
ATOM 1589 N N . VAL A 1 190 ? 8.637 -5.169 3.787 1.00 77.12 190 VAL A N 1
ATOM 1590 C CA . VAL A 1 190 ? 9.016 -6.359 4.562 1.00 77.12 190 VAL A CA 1
ATOM 1591 C C . VAL A 1 190 ? 8.205 -6.434 5.849 1.00 77.12 190 VAL A C 1
ATOM 1593 O O . VAL A 1 190 ? 7.642 -7.483 6.159 1.00 77.12 190 VAL A O 1
ATOM 1596 N N . GLY A 1 191 ? 8.118 -5.334 6.599 1.00 83.56 191 GLY A N 1
ATOM 1597 C CA . GLY A 1 191 ? 7.421 -5.303 7.879 1.00 83.56 191 GLY A CA 1
ATOM 1598 C C . GLY A 1 191 ? 5.922 -5.573 7.752 1.00 83.56 191 GLY A C 1
ATOM 1599 O O . GLY A 1 191 ? 5.425 -6.473 8.434 1.00 83.56 191 GLY A O 1
ATOM 1600 N N . ILE A 1 192 ? 5.202 -4.843 6.890 1.00 80.38 192 ILE A N 1
ATOM 1601 C CA . ILE A 1 192 ? 3.755 -5.033 6.713 1.00 80.38 192 ILE A CA 1
ATOM 1602 C C . ILE A 1 192 ? 3.471 -6.360 6.022 1.00 80.38 192 ILE A C 1
ATOM 1604 O O . ILE A 1 192 ? 2.585 -7.061 6.493 1.00 80.38 192 ILE A O 1
ATOM 1608 N N . SER A 1 193 ? 4.234 -6.787 5.008 1.00 78.56 193 SER A N 1
ATOM 1609 C CA . SER A 1 193 ? 4.001 -8.109 4.392 1.00 78.56 193 SER A CA 1
ATOM 1610 C C . SER A 1 193 ? 4.245 -9.250 5.377 1.00 78.56 193 SER A C 1
ATOM 1612 O O . SER A 1 193 ? 3.473 -10.209 5.431 1.00 78.56 193 SER A O 1
ATOM 1614 N N . ARG A 1 194 ? 5.287 -9.152 6.215 1.00 84.31 194 ARG A N 1
ATOM 1615 C CA . ARG A 1 194 ? 5.519 -10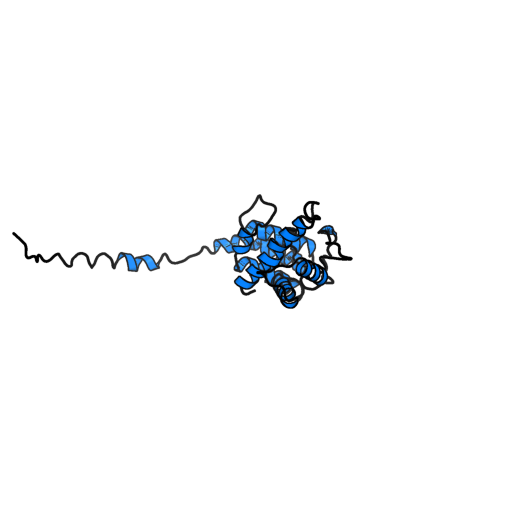.119 7.295 1.00 84.31 194 ARG A CA 1
ATOM 1616 C C . ARG A 1 194 ? 4.386 -10.073 8.312 1.00 84.31 194 ARG A C 1
ATOM 1618 O O . ARG A 1 194 ? 3.949 -11.126 8.772 1.00 84.31 194 ARG A O 1
ATOM 1625 N N . ARG A 1 195 ? 3.887 -8.880 8.650 1.00 88.81 195 ARG A N 1
ATOM 1626 C CA . ARG A 1 195 ? 2.747 -8.749 9.557 1.00 88.81 195 ARG A CA 1
ATOM 1627 C C . ARG A 1 195 ? 1.484 -9.360 8.952 1.00 88.81 195 ARG A C 1
ATOM 1629 O O . ARG A 1 195 ? 0.852 -10.160 9.631 1.00 88.81 195 ARG A O 1
ATOM 1636 N N . ALA A 1 196 ? 1.189 -9.079 7.687 1.00 85.56 196 ALA A N 1
ATOM 1637 C CA . ALA A 1 196 ? 0.093 -9.655 6.916 1.00 85.56 196 ALA A CA 1
ATOM 1638 C C . ALA A 1 196 ? 0.157 -11.187 6.921 1.00 85.56 196 ALA A C 1
ATOM 1640 O O . ALA A 1 196 ? -0.836 -11.826 7.252 1.00 85.56 196 ALA A O 1
ATOM 1641 N N . LYS A 1 197 ? 1.348 -11.774 6.710 1.00 86.44 197 LYS A N 1
ATOM 1642 C CA . LYS A 1 197 ? 1.571 -13.220 6.878 1.00 86.44 197 LYS A CA 1
ATOM 1643 C C . LYS A 1 197 ? 1.202 -13.701 8.284 1.00 86.44 197 LYS A C 1
ATOM 1645 O O . LYS A 1 197 ? 0.449 -14.652 8.415 1.00 86.44 197 LYS A O 1
ATOM 1650 N N . THR A 1 198 ? 1.706 -13.054 9.341 1.00 89.25 198 THR A N 1
ATOM 1651 C CA . THR A 1 198 ? 1.368 -13.449 10.729 1.00 89.25 198 THR A CA 1
ATOM 1652 C C . THR A 1 198 ? -0.102 -13.231 11.087 1.00 89.25 198 THR A C 1
ATOM 1654 O O . THR A 1 198 ? -0.581 -13.807 12.056 1.00 89.25 198 THR A O 1
ATOM 1657 N N . CYS A 1 199 ? -0.800 -12.386 10.331 1.00 89.81 199 CYS A N 1
ATOM 1658 C CA . CYS A 1 199 ? -2.223 -12.124 10.477 1.00 89.81 199 CYS A CA 1
ATOM 1659 C C . CYS A 1 199 ? -3.100 -13.035 9.608 1.00 89.81 199 CYS A C 1
ATOM 1661 O O . CYS A 1 199 ? -4.314 -12.867 9.643 1.00 89.81 199 CYS A O 1
ATOM 1663 N N . ASN A 1 200 ? -2.512 -13.976 8.857 1.00 89.62 200 ASN A N 1
ATOM 1664 C CA . ASN A 1 200 ? -3.212 -14.858 7.917 1.00 89.62 200 ASN A CA 1
ATOM 1665 C C . ASN A 1 200 ? -4.085 -14.102 6.898 1.00 89.62 200 ASN A C 1
ATOM 1667 O O . ASN A 1 200 ? -5.141 -14.589 6.500 1.00 89.62 200 ASN A O 1
ATOM 1671 N N . LEU A 1 201 ? -3.630 -12.910 6.494 1.00 85.00 201 LEU A N 1
ATOM 1672 C CA . LEU A 1 201 ? -4.064 -12.278 5.244 1.00 85.00 201 LEU A CA 1
ATOM 1673 C C . LEU A 1 201 ? -3.450 -13.026 4.063 1.00 85.00 201 LEU A C 1
ATOM 1675 O O . LEU A 1 201 ? -2.466 -13.765 4.301 1.00 85.00 201 LEU A O 1
#

Sequence (201 aa):
MRVKQRKWINITIFLLLLVVVLSSSWFLNKRPTTSMKTFESDYAQLSRLLVEKRWQEADKKTRELMLKVIGKGRTPFLDSRLVKRFPCSHLGQIDQLWVKYSNGRFGLSIQKKIYLQLGNDWGKPDFRAVRRLGDEMGWRKNEKWLRYPELTFELSAPAGHLPVGEFLGLSKGVYFQSRGVWKWYEIWVVGISRRAKTCNL

Radius of gyration: 25.17 Å; Cα contacts (8 Å, |Δi|>4): 196; chains: 1; bounding box: 37×54×88 Å

pLDDT: mean 77.69, std 19.73, range [35.03, 98.75]

Secondary structure (DSSP, 8-state):
----------GGGSSSSSHHHHSGGGSS----THHHHTTHHHHHHHHHHHHTT-HHHHHHHHHHHHHHHTT-SS-SS--HHHHHH--HHHHHHHHHHHHHHTTTSSSHHHHHHHHHHTT--TTS--HHHHHHHHHHTTSEETTEEPPGGGS--STTSPTT----TT-SSTTTTSS-SHHHHHHHIIIIIIIIHHHHHHTT-

Foldseek 3Di:
DDDDDDDDDDPVVPPPPVVVVVVCPVPPDPPDPVLVVVCPVLLVVLLVCLLVLVQLVNLQSLLVSQCVQLVHPDDSADALVSLLVRDLVSQVSSQCSQCVSLVNQEGLVQLLVLLVVLVHDLVDDDVVSLQVSCVQQVCDDPSAGAASVRQDSGSPGGRHVDDLNNNLCSVPPPQRPPVSSVNSCNRPRSSNSVNCVVSVD

Nearest PDB structures (foldseek):
  1z3x-assembly1_A  TM=8.599E-01  e=2.737E-07  Thermosynechococcus vestitus
  1z3y-assembly1_A  TM=8.604E-01  e=6.794E-07  Thermosynechococcus vestitus
  4xkb-assembly1_A  TM=8.378E-01  e=4.392E-06  Synechocystis sp. PCC 6803 substr. Kazusa
  7e2r-assembly1_A  TM=7.431E-01  e=7.088E-06  Arabidopsis thaliana
  7e2r-assembly1_B  TM=7.219E-01  e=6.757E-06  Arabidopsis thaliana